Protein AF-A0A355RGS2-F1 (afdb_monomer_lite)

Sequence (185 aa):
MWPRKFNSLRITGIVLILLAATIGAGSVWIWMHSHAAWQSHLQRAFNSGLRLSDILREQASPPSDLGVTQLKPNDILIANKGKFGLLTDQSATPYVTVFSLKVSGPKLRTQETLSLAIVSSDLQYPVREIAKTKDGSAAVALGDVTRLLASYCSDPILFARYQDGYWYKIDGSKVWGCDAAPTDR

Structure (mmCIF, N/CA/C/O backbone):
data_AF-A0A355RGS2-F1
#
_entry.id   AF-A0A355RGS2-F1
#
loop_
_atom_site.group_PDB
_atom_site.id
_atom_site.type_symbol
_atom_site.label_atom_id
_atom_site.label_alt_id
_atom_site.label_comp_id
_atom_site.label_asym_id
_atom_site.label_entity_id
_atom_site.label_seq_id
_atom_site.pdbx_PDB_ins_code
_atom_site.Cartn_x
_atom_site.Cartn_y
_atom_site.Cartn_z
_atom_site.occupancy
_atom_site.B_iso_or_equiv
_atom_site.auth_seq_id
_atom_site.auth_comp_id
_atom_site.auth_asym_id
_atom_site.auth_atom_id
_atom_site.pdbx_PDB_model_num
ATOM 1 N N . MET A 1 1 ? 18.350 -15.993 -59.273 1.00 38.66 1 MET A N 1
ATOM 2 C CA . MET A 1 1 ? 19.619 -15.251 -59.438 1.00 38.66 1 MET A CA 1
ATOM 3 C C . MET A 1 1 ? 19.738 -14.273 -58.269 1.00 38.66 1 MET A C 1
ATOM 5 O O . MET A 1 1 ? 19.116 -13.224 -58.296 1.00 38.66 1 MET A O 1
ATOM 9 N N . TRP A 1 2 ? 20.393 -14.675 -57.174 1.00 41.09 2 TRP A N 1
ATOM 10 C CA . TRP A 1 2 ? 20.566 -13.837 -55.975 1.00 41.09 2 TRP A CA 1
ATOM 11 C C . TRP A 1 2 ? 21.752 -12.875 -56.174 1.00 41.09 2 TRP A C 1
ATOM 13 O O . TRP A 1 2 ? 22.821 -13.339 -56.583 1.00 41.09 2 TRP A O 1
ATOM 23 N N . PRO A 1 3 ? 21.616 -11.564 -55.908 1.00 54.97 3 PRO A N 1
ATOM 24 C CA . PRO A 1 3 ? 22.705 -10.618 -56.121 1.00 54.97 3 PRO A CA 1
ATOM 25 C C . PRO A 1 3 ? 23.807 -10.798 -55.063 1.00 54.97 3 PRO A C 1
ATOM 27 O O . PRO A 1 3 ? 23.682 -10.390 -53.911 1.00 54.97 3 PRO A O 1
ATOM 30 N N . ARG A 1 4 ? 24.930 -11.399 -55.475 1.00 59.25 4 ARG A N 1
ATOM 31 C CA . ARG A 1 4 ? 26.185 -11.475 -54.710 1.00 59.25 4 ARG A CA 1
ATOM 32 C C . ARG A 1 4 ? 26.938 -10.139 -54.786 1.00 59.25 4 ARG A C 1
ATOM 34 O O . ARG A 1 4 ? 27.809 -9.982 -55.635 1.00 59.25 4 ARG A O 1
ATOM 41 N N . LYS A 1 5 ? 26.629 -9.172 -53.914 1.00 56.84 5 LYS A N 1
ATOM 42 C CA . LYS A 1 5 ? 27.470 -7.968 -53.704 1.00 56.84 5 LYS A CA 1
ATOM 43 C C . LYS A 1 5 ? 27.626 -7.561 -52.226 1.00 56.84 5 LYS A C 1
ATOM 45 O O . LYS A 1 5 ? 27.731 -6.383 -51.919 1.00 56.84 5 LYS A O 1
ATOM 50 N N . PHE A 1 6 ? 27.719 -8.533 -51.313 1.00 55.03 6 PHE A N 1
ATOM 51 C CA . PHE A 1 6 ? 28.063 -8.299 -49.896 1.00 55.03 6 PHE A CA 1
ATOM 52 C C . PHE A 1 6 ? 29.343 -9.044 -49.464 1.00 55.03 6 PHE A C 1
ATOM 54 O O . PHE A 1 6 ? 29.414 -9.589 -48.371 1.00 55.03 6 PHE A O 1
ATOM 61 N N . ASN A 1 7 ? 30.373 -9.090 -50.317 1.00 60.59 7 ASN A N 1
ATOM 62 C CA . ASN A 1 7 ? 31.615 -9.838 -50.053 1.00 60.59 7 ASN A CA 1
ATOM 63 C C . ASN A 1 7 ? 32.770 -8.948 -49.548 1.00 60.59 7 ASN A C 1
ATOM 65 O O . ASN A 1 7 ? 33.890 -9.032 -50.044 1.00 60.59 7 ASN A O 1
ATOM 69 N N . SER A 1 8 ? 32.526 -8.086 -48.558 1.00 76.56 8 SER A N 1
ATOM 70 C CA . SER A 1 8 ? 33.613 -7.422 -47.825 1.00 76.56 8 SER A CA 1
ATOM 71 C C . SER A 1 8 ? 33.406 -7.604 -46.331 1.00 76.56 8 SER A C 1
ATOM 73 O O . SER A 1 8 ? 32.460 -7.049 -45.772 1.00 76.56 8 SER A O 1
ATOM 75 N N . LEU A 1 9 ? 34.322 -8.338 -45.683 1.00 78.19 9 LEU A N 1
ATOM 76 C CA . LEU A 1 9 ? 34.334 -8.550 -44.228 1.00 78.19 9 LEU A CA 1
ATOM 77 C C . LEU A 1 9 ? 34.200 -7.229 -43.452 1.00 78.19 9 LEU A C 1
ATOM 79 O O . LEU A 1 9 ? 33.590 -7.193 -42.388 1.00 78.19 9 LEU A O 1
ATOM 83 N N . ARG A 1 10 ? 34.743 -6.135 -44.002 1.00 81.75 10 ARG A N 1
ATOM 84 C CA . ARG A 1 10 ? 34.682 -4.799 -43.397 1.00 81.75 10 ARG A CA 1
ATOM 85 C C . ARG A 1 10 ? 33.260 -4.243 -43.354 1.00 81.75 10 ARG A C 1
ATOM 87 O O . ARG A 1 10 ? 32.861 -3.709 -42.328 1.00 81.75 10 ARG A O 1
ATOM 94 N N . ILE A 1 11 ? 32.494 -4.384 -44.439 1.00 85.00 11 ILE A N 1
ATOM 95 C CA . ILE A 1 11 ? 31.109 -3.886 -44.501 1.00 85.00 11 ILE A CA 1
ATOM 96 C C . ILE A 1 11 ? 30.233 -4.700 -43.549 1.00 85.00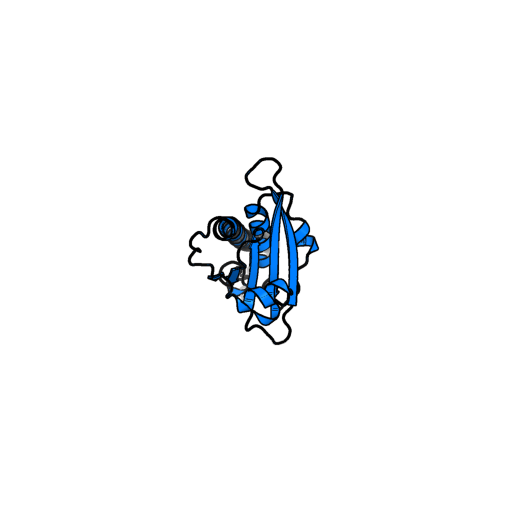 11 ILE A C 1
ATOM 98 O O . ILE A 1 11 ? 29.481 -4.123 -42.770 1.00 85.00 11 ILE A O 1
ATOM 102 N N . THR A 1 12 ? 30.385 -6.027 -43.545 1.00 86.50 12 THR A N 1
ATOM 103 C CA . THR A 1 12 ? 29.667 -6.903 -42.610 1.00 86.50 12 THR A CA 1
ATOM 104 C C . THR A 1 12 ? 30.004 -6.566 -41.157 1.00 86.50 12 THR A C 1
ATOM 106 O O . THR A 1 12 ? 29.097 -6.442 -40.341 1.00 86.50 12 THR A O 1
ATOM 109 N N . GLY A 1 13 ? 31.283 -6.342 -40.835 1.00 90.00 13 GLY A N 1
ATOM 110 C CA . GLY A 1 13 ? 31.713 -5.937 -39.495 1.00 90.00 13 GLY A CA 1
ATOM 111 C C . GLY A 1 13 ? 31.105 -4.606 -39.046 1.00 90.00 13 GLY A C 1
ATOM 112 O O . GLY A 1 13 ? 30.573 -4.524 -37.944 1.00 90.00 13 GLY A O 1
ATOM 113 N N . ILE A 1 14 ? 31.107 -3.583 -39.909 1.00 92.31 14 ILE A N 1
ATOM 114 C CA . ILE A 1 14 ? 30.500 -2.277 -39.600 1.00 92.31 14 ILE A CA 1
ATOM 115 C C . ILE A 1 14 ? 28.992 -2.413 -39.367 1.00 92.31 14 ILE A C 1
ATOM 117 O O . ILE A 1 14 ? 28.475 -1.869 -38.394 1.00 92.31 14 ILE A O 1
ATOM 121 N N . VAL A 1 15 ? 28.287 -3.165 -40.218 1.00 93.88 15 VAL A N 1
ATOM 122 C CA . VAL A 1 15 ? 26.844 -3.404 -40.057 1.00 93.88 15 VAL A CA 1
ATOM 123 C C . VAL A 1 15 ? 26.551 -4.116 -38.738 1.00 93.88 15 VAL A C 1
ATOM 125 O O . VAL A 1 15 ? 25.637 -3.712 -38.025 1.00 93.88 15 VAL A O 1
ATOM 128 N N . LEU A 1 16 ? 27.344 -5.127 -38.374 1.00 94.81 16 LEU A N 1
ATOM 129 C CA . LEU A 1 16 ? 27.189 -5.833 -37.101 1.00 94.81 16 LEU A CA 1
ATOM 130 C C . LEU A 1 16 ? 27.443 -4.920 -35.897 1.00 94.81 16 LEU A C 1
ATOM 132 O O . LEU A 1 16 ? 26.689 -4.985 -34.930 1.00 94.81 16 LEU A O 1
ATOM 136 N N . ILE A 1 17 ? 28.450 -4.044 -35.960 1.00 96.12 17 ILE A N 1
ATOM 137 C CA . ILE A 1 17 ? 28.730 -3.065 -34.898 1.00 96.12 17 ILE A CA 1
ATOM 138 C C . ILE A 1 17 ? 27.560 -2.090 -34.743 1.00 96.12 17 ILE A C 1
ATOM 140 O O . ILE A 1 17 ? 27.117 -1.847 -33.623 1.00 96.12 17 ILE A O 1
ATOM 144 N N . LEU A 1 18 ? 27.029 -1.560 -35.849 1.00 96.38 18 LEU A N 1
ATOM 145 C CA . LEU A 1 18 ? 25.881 -0.651 -35.812 1.00 96.38 18 LEU A CA 1
ATOM 146 C C . LEU A 1 18 ? 24.633 -1.346 -35.263 1.00 96.38 18 LEU A C 1
ATOM 148 O O . LEU A 1 18 ? 23.965 -0.794 -34.393 1.00 96.38 18 LEU A O 1
ATOM 152 N N . LEU A 1 19 ? 24.350 -2.574 -35.703 1.00 96.62 19 LEU A N 1
ATOM 153 C CA . LEU A 1 19 ? 23.236 -3.362 -35.177 1.00 96.62 19 LEU A CA 1
ATOM 154 C C . LEU A 1 19 ? 23.389 -3.605 -33.674 1.00 96.62 19 LEU A C 1
ATOM 156 O O . LEU A 1 19 ? 22.472 -3.295 -32.917 1.00 96.62 19 LEU A O 1
ATOM 160 N N . ALA A 1 20 ? 24.556 -4.067 -33.222 1.00 96.38 20 ALA A N 1
ATOM 161 C CA . ALA A 1 20 ? 24.825 -4.278 -31.803 1.00 96.38 20 ALA A CA 1
ATOM 162 C C . ALA A 1 20 ? 24.670 -2.982 -30.988 1.00 96.38 20 ALA A C 1
ATOM 164 O O . ALA A 1 20 ? 24.054 -3.000 -29.923 1.00 96.38 20 ALA A O 1
ATOM 165 N N . ALA A 1 21 ? 25.154 -1.850 -31.509 1.00 96.81 21 ALA A N 1
ATOM 166 C CA . ALA A 1 21 ? 25.005 -0.548 -30.867 1.00 96.81 21 ALA A CA 1
ATOM 167 C C . ALA A 1 21 ? 23.531 -0.122 -30.759 1.00 96.81 21 ALA A C 1
ATOM 169 O O . ALA A 1 21 ? 23.099 0.321 -29.696 1.00 96.81 21 ALA A O 1
ATOM 170 N N . THR A 1 22 ? 22.741 -0.295 -31.824 1.00 97.00 22 THR A N 1
ATOM 171 C CA . THR A 1 22 ? 21.309 0.053 -31.812 1.00 97.00 22 THR A CA 1
ATOM 172 C C . THR A 1 22 ? 20.500 -0.829 -30.867 1.00 97.00 22 THR A C 1
ATOM 174 O O . THR A 1 22 ? 19.668 -0.313 -30.126 1.00 97.00 22 THR A O 1
ATOM 177 N N . ILE A 1 23 ? 20.783 -2.133 -30.829 1.00 97.12 23 ILE A N 1
ATOM 178 C CA . ILE A 1 23 ? 20.142 -3.064 -29.895 1.00 97.12 23 ILE A CA 1
ATOM 179 C C . ILE A 1 23 ? 20.512 -2.691 -28.456 1.00 97.12 23 ILE A C 1
ATOM 181 O O . ILE A 1 23 ? 19.631 -2.595 -27.608 1.00 97.12 23 ILE A O 1
ATOM 185 N N . GLY A 1 24 ? 21.792 -2.409 -28.185 1.00 96.81 24 GLY A N 1
ATOM 186 C CA . GLY A 1 24 ? 22.247 -1.979 -26.862 1.00 96.81 24 GLY A CA 1
ATOM 187 C C . GLY A 1 24 ? 21.561 -0.693 -26.391 1.00 96.81 24 GLY A C 1
ATOM 188 O O . GLY A 1 24 ? 21.041 -0.645 -25.278 1.00 96.81 24 GLY A O 1
ATOM 189 N N . ALA A 1 25 ? 21.498 0.327 -27.252 1.00 97.12 25 ALA A N 1
ATOM 190 C CA . ALA A 1 25 ? 20.806 1.579 -26.950 1.00 97.12 25 ALA A CA 1
ATOM 191 C C . ALA A 1 25 ? 19.299 1.370 -26.722 1.00 97.12 25 ALA A C 1
ATOM 193 O O . ALA A 1 25 ? 18.741 1.926 -25.776 1.00 97.12 25 ALA A O 1
ATOM 194 N N . GLY A 1 26 ? 18.658 0.533 -27.544 1.00 96.69 26 GLY A N 1
ATOM 195 C CA . GLY A 1 26 ? 17.249 0.173 -27.398 1.00 96.69 26 GLY A CA 1
ATOM 196 C C . GLY A 1 26 ? 16.954 -0.498 -26.057 1.00 96.69 26 GLY A C 1
ATOM 197 O O . GLY A 1 26 ? 16.042 -0.075 -25.351 1.00 96.69 26 GLY A O 1
ATOM 198 N N . SER A 1 27 ? 17.770 -1.473 -25.653 1.00 95.56 27 SER A N 1
ATOM 199 C CA . SER A 1 27 ? 17.619 -2.162 -24.366 1.00 95.56 27 SER A CA 1
ATOM 200 C C . SER A 1 27 ? 17.757 -1.216 -23.172 1.00 95.56 27 SER A C 1
ATOM 202 O O . SER A 1 27 ? 16.947 -1.273 -22.248 1.00 95.56 27 SER A O 1
ATOM 204 N N . VAL A 1 28 ? 18.749 -0.315 -23.190 1.00 96.31 28 VAL A N 1
ATOM 205 C CA . VAL A 1 28 ? 18.927 0.687 -22.122 1.00 96.31 28 VAL A CA 1
ATOM 206 C C . VAL A 1 28 ? 17.729 1.632 -22.057 1.00 96.31 28 VAL A C 1
ATOM 208 O O . VAL A 1 28 ? 17.263 1.956 -20.967 1.00 96.31 28 VAL A O 1
ATOM 211 N N . TRP A 1 29 ? 17.214 2.060 -23.210 1.00 95.19 29 TRP A N 1
ATOM 212 C CA . TRP A 1 29 ? 16.065 2.958 -23.272 1.00 95.19 29 TRP A CA 1
ATOM 213 C C . TRP A 1 29 ? 14.787 2.312 -22.718 1.00 95.19 29 TRP A C 1
ATOM 215 O O . TRP A 1 29 ? 14.123 2.922 -21.880 1.00 95.19 29 TRP A O 1
ATOM 225 N N . ILE A 1 30 ? 14.487 1.067 -23.109 1.00 94.44 30 ILE A N 1
ATOM 226 C CA . ILE A 1 30 ? 13.340 0.303 -22.585 1.00 94.44 30 ILE A CA 1
ATOM 227 C C . ILE A 1 30 ? 13.464 0.133 -21.068 1.00 94.44 30 ILE A C 1
ATOM 229 O O . ILE A 1 30 ? 12.524 0.426 -20.329 1.00 94.44 30 ILE A O 1
ATOM 233 N N . TRP A 1 31 ? 14.646 -0.264 -20.587 1.00 94.44 31 TRP A N 1
ATOM 234 C CA . TRP A 1 31 ? 14.894 -0.436 -19.158 1.00 94.44 31 TRP A CA 1
ATOM 235 C C . TRP A 1 31 ? 14.699 0.867 -18.371 1.00 94.44 31 TRP A C 1
ATOM 237 O O . TRP A 1 31 ? 14.001 0.873 -17.358 1.00 94.44 31 TRP A O 1
ATOM 247 N N . MET A 1 32 ? 15.251 1.987 -18.854 1.00 95.12 32 MET A N 1
ATOM 248 C CA . MET A 1 32 ? 15.079 3.301 -18.222 1.00 95.12 32 MET A CA 1
ATOM 249 C C . MET A 1 32 ? 13.609 3.731 -18.186 1.00 95.12 32 MET A C 1
ATOM 251 O O . MET A 1 32 ? 13.153 4.274 -17.179 1.00 95.12 32 MET A O 1
ATOM 255 N N . HIS A 1 33 ? 12.858 3.486 -19.265 1.00 94.50 33 HIS A N 1
ATOM 256 C CA . HIS A 1 33 ? 11.442 3.836 -19.338 1.00 94.50 33 HIS A CA 1
ATOM 257 C C . HIS A 1 33 ? 10.597 3.015 -18.356 1.00 94.50 33 HIS A C 1
ATOM 259 O O . HIS A 1 33 ? 9.828 3.590 -17.584 1.00 94.50 33 HIS A O 1
ATOM 265 N N . SER A 1 34 ? 10.793 1.692 -18.329 1.00 93.88 34 SER A N 1
ATOM 266 C CA . SER A 1 34 ? 10.139 0.797 -17.367 1.00 93.88 34 SER A CA 1
ATOM 267 C C . SER A 1 34 ? 10.479 1.195 -15.927 1.00 93.88 34 SER A C 1
ATOM 269 O O . SER A 1 34 ? 9.586 1.381 -15.098 1.00 93.88 34 SER A O 1
ATOM 271 N N . HIS A 1 35 ? 11.759 1.452 -15.643 1.00 94.69 35 HIS A N 1
ATOM 272 C CA . HIS A 1 35 ? 12.199 1.877 -14.319 1.00 94.69 35 HIS A CA 1
ATOM 273 C C . HIS A 1 35 ? 11.529 3.188 -13.878 1.00 94.69 35 HIS A C 1
ATOM 275 O O . HIS A 1 35 ? 11.028 3.281 -12.757 1.00 94.69 35 HIS A O 1
ATOM 281 N N . ALA A 1 36 ? 11.460 4.191 -14.757 1.00 95.25 36 ALA A N 1
ATOM 282 C CA . ALA A 1 36 ? 10.810 5.464 -14.456 1.00 95.25 36 ALA A CA 1
ATOM 283 C C . ALA A 1 36 ? 9.300 5.309 -14.193 1.00 95.25 36 ALA A C 1
ATOM 285 O O . ALA A 1 36 ? 8.765 5.941 -13.277 1.00 95.25 36 ALA A O 1
ATOM 286 N N . ALA A 1 37 ? 8.615 4.451 -14.956 1.00 95.31 37 ALA A N 1
ATOM 287 C CA . ALA A 1 37 ? 7.196 4.163 -14.758 1.00 95.31 37 ALA A CA 1
ATOM 288 C C . ALA A 1 37 ? 6.934 3.512 -13.389 1.00 95.31 37 ALA A C 1
ATOM 290 O O . ALA A 1 37 ? 6.041 3.950 -12.657 1.00 95.31 37 ALA A O 1
ATOM 291 N N . TRP A 1 38 ? 7.767 2.541 -13.004 1.00 95.25 38 TRP A N 1
ATOM 292 C CA . TRP A 1 38 ? 7.716 1.893 -11.693 1.00 95.25 38 TRP A CA 1
ATOM 293 C C . TRP A 1 38 ? 7.984 2.867 -10.544 1.00 95.25 38 TRP A C 1
ATOM 295 O O . TRP A 1 38 ? 7.209 2.918 -9.590 1.00 95.25 38 TRP A O 1
ATOM 305 N N . GLN A 1 39 ? 9.016 3.709 -10.648 1.00 95.94 39 GLN A N 1
ATOM 306 C CA . GLN A 1 39 ? 9.287 4.735 -9.634 1.00 95.94 39 GLN A CA 1
ATOM 307 C C . GLN A 1 39 ? 8.120 5.724 -9.494 1.00 95.94 39 GLN A C 1
ATOM 309 O O . GLN A 1 39 ? 7.751 6.093 -8.379 1.00 95.94 39 GLN A O 1
ATOM 314 N N . SER A 1 40 ? 7.490 6.120 -10.606 1.00 96.06 40 SER A N 1
ATOM 315 C CA . SER A 1 40 ? 6.304 6.982 -10.576 1.00 96.06 40 SER A CA 1
ATOM 316 C C . SER A 1 40 ? 5.128 6.314 -9.859 1.00 96.06 40 SER A C 1
ATOM 318 O O . SER A 1 40 ? 4.494 6.951 -9.020 1.00 96.06 40 SER A O 1
ATOM 320 N N . HIS A 1 41 ? 4.856 5.038 -10.142 1.00 96.00 41 HIS A N 1
ATOM 321 C CA . HIS A 1 41 ? 3.802 4.270 -9.475 1.00 96.00 41 HIS A CA 1
ATOM 322 C C . HIS A 1 41 ? 4.035 4.185 -7.955 1.00 96.00 41 HIS A C 1
ATOM 324 O O . HIS A 1 41 ? 3.173 4.591 -7.174 1.00 96.00 41 HIS A O 1
ATOM 330 N N . LEU A 1 42 ? 5.242 3.795 -7.533 1.00 96.44 42 LEU A N 1
ATOM 331 C CA . LEU A 1 42 ? 5.628 3.724 -6.119 1.00 96.44 42 LEU A CA 1
ATOM 332 C C . LEU A 1 42 ? 5.548 5.086 -5.412 1.00 96.44 42 LEU A C 1
ATOM 334 O O . LEU A 1 42 ? 5.159 5.168 -4.245 1.00 96.44 42 LEU A O 1
ATOM 338 N N . GLN A 1 43 ? 5.906 6.171 -6.105 1.00 96.62 43 GLN A N 1
ATOM 339 C CA . GLN A 1 43 ? 5.819 7.518 -5.548 1.00 96.62 43 GLN A CA 1
ATOM 340 C C . GLN A 1 43 ? 4.372 8.010 -5.434 1.00 96.62 43 GLN A C 1
ATOM 342 O O . GLN A 1 43 ? 4.042 8.692 -4.462 1.00 96.62 43 GLN A O 1
ATOM 347 N N . ARG A 1 44 ? 3.497 7.666 -6.391 1.00 95.88 44 ARG A N 1
ATOM 348 C CA . ARG A 1 44 ? 2.059 7.962 -6.294 1.00 95.88 44 ARG A CA 1
ATOM 349 C C . ARG A 1 44 ? 1.453 7.279 -5.073 1.00 95.88 44 ARG A C 1
ATOM 351 O O . ARG A 1 44 ? 0.824 7.965 -4.274 1.00 95.88 44 ARG A O 1
ATOM 358 N N . ALA A 1 45 ? 1.725 5.988 -4.885 1.00 95.75 45 ALA A N 1
ATOM 359 C CA . ALA A 1 45 ? 1.263 5.250 -3.715 1.00 95.75 45 ALA A CA 1
ATOM 360 C C . ALA A 1 45 ? 1.748 5.890 -2.407 1.00 95.75 45 ALA A C 1
ATOM 362 O O . ALA A 1 45 ? 0.928 6.207 -1.547 1.00 95.75 45 ALA A O 1
ATOM 363 N N . PHE A 1 46 ? 3.047 6.203 -2.315 1.00 95.19 46 PHE A N 1
ATOM 364 C CA . PHE A 1 46 ? 3.623 6.896 -1.161 1.00 95.19 46 PHE A CA 1
ATOM 365 C C . PHE A 1 46 ? 2.908 8.218 -0.843 1.00 95.19 46 PHE A C 1
ATOM 367 O O . PHE A 1 46 ? 2.525 8.468 0.298 1.00 95.19 46 PHE A O 1
ATOM 374 N N . ASN A 1 47 ? 2.692 9.065 -1.852 1.00 94.94 47 ASN A N 1
ATOM 375 C CA . ASN A 1 47 ? 2.022 10.353 -1.674 1.00 94.94 47 ASN A CA 1
ATOM 376 C C . ASN A 1 47 ? 0.560 10.190 -1.222 1.00 94.94 47 ASN A C 1
ATOM 378 O O . ASN A 1 47 ? 0.083 10.979 -0.404 1.00 94.94 47 ASN A O 1
ATOM 382 N N . SER A 1 48 ? -0.145 9.174 -1.722 1.00 94.81 48 SER A N 1
ATOM 383 C CA . SER A 1 48 ? -1.502 8.843 -1.274 1.00 94.81 48 SER A CA 1
ATOM 384 C C . SER A 1 48 ? -1.520 8.379 0.186 1.00 94.81 48 SER A C 1
ATOM 386 O O . SER A 1 48 ? -2.396 8.796 0.943 1.00 94.81 48 SER A O 1
ATOM 388 N N . GLY A 1 49 ? -0.513 7.617 0.627 1.00 93.44 49 GLY A N 1
ATOM 389 C CA . GLY A 1 49 ? -0.322 7.275 2.038 1.00 93.44 49 GLY A CA 1
ATOM 390 C C . GLY A 1 49 ? -0.068 8.488 2.938 1.00 93.44 49 GLY A C 1
ATOM 391 O O . GLY A 1 49 ? -0.666 8.579 4.009 1.00 93.44 49 GLY A O 1
ATOM 392 N N . LEU A 1 50 ? 0.736 9.465 2.494 1.00 92.44 50 LEU A N 1
ATOM 393 C CA . LEU A 1 50 ? 0.933 10.714 3.246 1.00 92.44 50 LEU A CA 1
ATOM 394 C C . LEU A 1 50 ? -0.411 11.412 3.518 1.00 92.44 50 LEU A C 1
ATOM 396 O O . LEU A 1 50 ? -0.712 11.750 4.662 1.00 92.44 50 LEU A O 1
ATOM 400 N N . ARG A 1 51 ? -1.237 11.568 2.474 1.00 92.25 51 ARG A N 1
ATOM 401 C CA . ARG A 1 51 ? -2.566 12.206 2.543 1.00 92.25 51 ARG A CA 1
ATOM 402 C C . ARG A 1 51 ? -3.555 11.419 3.396 1.00 92.25 51 ARG A C 1
ATOM 404 O O . ARG A 1 51 ? -4.411 12.010 4.047 1.00 92.25 51 ARG A O 1
ATOM 411 N N . LEU A 1 52 ? -3.431 10.091 3.427 1.00 92.38 52 LEU A N 1
ATOM 412 C CA . LEU A 1 52 ? -4.275 9.255 4.273 1.00 92.38 52 LEU A CA 1
ATOM 413 C C . LEU A 1 52 ? -4.111 9.610 5.756 1.00 92.38 52 LEU A C 1
ATOM 415 O O . LEU A 1 52 ? -5.072 9.517 6.514 1.00 92.38 52 LEU A O 1
ATOM 419 N N . SER A 1 53 ? -2.932 10.080 6.172 1.00 89.44 53 SER A N 1
ATOM 420 C CA . SER A 1 53 ? -2.723 10.506 7.557 1.00 89.44 53 SER A CA 1
ATOM 421 C C . SER A 1 53 ? -3.592 11.697 7.956 1.00 89.44 53 SER A C 1
ATOM 423 O O . SER A 1 53 ? -4.096 11.713 9.077 1.00 89.44 53 SER A O 1
ATOM 425 N N . ASP A 1 54 ? -3.841 12.632 7.040 1.00 88.44 54 ASP A N 1
ATOM 426 C CA . ASP A 1 54 ? -4.702 13.789 7.289 1.00 88.44 54 ASP A CA 1
ATOM 427 C C . ASP A 1 54 ? -6.166 13.347 7.409 1.00 88.44 54 ASP A C 1
ATOM 429 O O . ASP A 1 54 ? -6.893 13.816 8.279 1.00 88.44 54 ASP A O 1
ATOM 433 N N . ILE A 1 55 ? -6.589 12.348 6.628 1.00 88.69 55 ILE A N 1
ATOM 434 C CA . ILE A 1 55 ? -7.927 11.744 6.749 1.00 88.69 55 ILE A CA 1
ATOM 435 C C . ILE A 1 55 ? -8.091 11.062 8.112 1.00 88.69 55 ILE A C 1
ATOM 437 O O . ILE A 1 55 ? -9.096 11.257 8.792 1.00 88.69 55 ILE A O 1
ATOM 441 N N . LEU A 1 56 ? -7.094 10.289 8.551 1.00 90.38 56 LEU A N 1
ATOM 442 C CA . LEU A 1 56 ? -7.161 9.589 9.837 1.00 90.38 56 LEU A CA 1
ATOM 443 C C . LEU A 1 56 ? -7.114 10.543 11.039 1.00 90.38 56 LEU A C 1
ATOM 445 O O . LEU A 1 56 ? -7.708 10.238 12.074 1.00 90.38 56 LEU A O 1
ATOM 449 N N . ARG A 1 57 ? -6.399 11.669 10.923 1.00 87.19 57 ARG A N 1
ATOM 450 C CA . 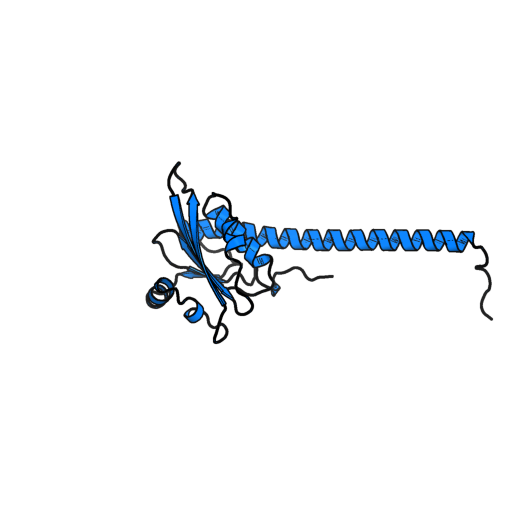ARG A 1 57 ? -6.194 12.637 12.015 1.00 87.19 57 ARG A CA 1
ATOM 451 C C . ARG A 1 57 ? -7.281 13.703 12.074 1.00 87.19 57 ARG A C 1
ATOM 453 O O . ARG A 1 57 ? -7.765 14.017 13.157 1.00 87.19 57 ARG A O 1
ATOM 460 N N . GLU A 1 58 ? -7.649 14.249 10.924 1.00 83.94 58 GLU A N 1
ATOM 461 C CA . GLU A 1 58 ? -8.488 15.445 10.794 1.00 83.94 58 GLU A CA 1
ATOM 462 C C . GLU A 1 58 ? -9.853 15.145 10.161 1.00 83.94 58 GLU A C 1
ATOM 464 O O . GLU A 1 58 ? -10.668 16.051 10.023 1.00 83.94 58 GLU A O 1
ATOM 469 N N . GLN A 1 59 ? -10.130 13.884 9.798 1.00 80.19 59 GLN A N 1
ATOM 470 C CA . GLN A 1 59 ? -11.370 13.474 9.117 1.00 80.19 59 GLN A CA 1
ATOM 471 C C . GLN A 1 59 ? -11.587 14.241 7.804 1.00 80.19 59 GLN A C 1
ATOM 473 O O . GLN A 1 59 ? -12.714 14.538 7.405 1.00 80.19 59 GLN A O 1
ATOM 478 N N . ALA A 1 60 ? -10.480 14.564 7.129 1.00 78.38 60 ALA A N 1
ATOM 479 C CA . ALA A 1 60 ? -10.487 15.227 5.838 1.00 78.38 60 ALA A CA 1
ATOM 480 C C . ALA A 1 60 ? -11.238 14.399 4.781 1.00 78.38 60 ALA A C 1
ATOM 482 O O . ALA A 1 60 ? -11.321 13.171 4.856 1.00 78.38 60 ALA A O 1
ATOM 483 N N . SER A 1 61 ? -11.775 15.077 3.763 1.00 78.44 61 SER A N 1
ATOM 484 C CA . SER A 1 61 ? -12.448 14.393 2.656 1.00 78.44 61 SER A CA 1
ATOM 485 C C . SER A 1 61 ? -11.454 13.530 1.866 1.00 78.44 61 SER A C 1
ATOM 487 O O . SER A 1 61 ? -10.381 14.025 1.509 1.00 78.44 61 SER A O 1
ATOM 489 N N . PRO A 1 62 ? -11.785 12.259 1.575 1.00 77.75 62 PRO A N 1
ATOM 490 C CA . PRO A 1 62 ? -10.893 11.386 0.831 1.00 77.75 62 PRO A CA 1
ATOM 491 C C . PRO A 1 62 ? -10.737 11.842 -0.624 1.00 77.75 62 PRO A C 1
ATOM 493 O O . PRO A 1 62 ? -11.687 12.365 -1.215 1.00 77.75 62 PRO A O 1
ATOM 496 N N . PRO A 1 63 ? -9.550 11.653 -1.224 1.00 77.12 63 PRO A N 1
ATOM 497 C CA . PRO A 1 63 ? -9.349 11.939 -2.635 1.00 77.12 63 PRO A CA 1
ATOM 498 C C . PRO A 1 63 ? -10.125 10.929 -3.498 1.00 77.12 63 PRO A C 1
ATOM 500 O O . PRO A 1 63 ? -10.397 9.806 -3.079 1.00 77.12 63 PRO A O 1
ATOM 503 N N . SER A 1 64 ? -10.503 11.328 -4.715 1.00 80.94 64 SER A N 1
ATOM 504 C CA . SER A 1 64 ? -11.400 10.553 -5.594 1.00 80.94 64 SER A CA 1
ATOM 505 C C . SER A 1 64 ? -10.849 9.193 -6.044 1.00 80.94 64 SER A C 1
ATOM 507 O O . SER A 1 64 ? -11.590 8.367 -6.575 1.00 80.94 64 SER A O 1
ATOM 509 N N . ASP A 1 65 ? -9.545 8.981 -5.894 1.00 87.38 65 ASP A N 1
ATOM 510 C CA . ASP A 1 65 ? -8.824 7.754 -6.225 1.00 87.38 65 ASP A CA 1
ATOM 511 C C . ASP A 1 65 ? -8.777 6.740 -5.068 1.00 87.38 65 ASP A C 1
ATOM 513 O O . ASP A 1 65 ? -8.402 5.593 -5.305 1.00 87.38 65 ASP A O 1
ATOM 517 N N . LEU A 1 66 ? -9.204 7.118 -3.854 1.00 91.44 66 LEU A N 1
ATOM 518 C CA . LEU A 1 66 ? -9.247 6.243 -2.680 1.00 91.44 66 LEU A CA 1
ATOM 519 C C . LEU A 1 66 ? -10.672 6.072 -2.143 1.00 91.44 66 LEU A C 1
ATOM 521 O O . LEU A 1 66 ? -11.355 7.033 -1.787 1.00 91.44 66 LEU A O 1
ATOM 525 N N . GLY A 1 67 ? -11.095 4.821 -1.986 1.00 93.06 67 GLY A N 1
ATOM 526 C CA . GLY A 1 67 ? -12.319 4.481 -1.272 1.00 93.06 67 GLY A CA 1
ATOM 527 C C . GLY A 1 67 ? -12.068 4.432 0.231 1.00 93.06 67 GLY A C 1
ATOM 528 O O . GLY A 1 67 ? -11.715 3.379 0.753 1.00 93.06 67 GLY A O 1
ATOM 529 N N . VAL A 1 68 ? -12.255 5.545 0.943 1.00 94.25 68 VAL A N 1
ATOM 530 C CA . VAL A 1 68 ? -12.130 5.577 2.411 1.00 94.25 68 VAL A CA 1
ATOM 531 C C . VAL A 1 68 ? -13.509 5.582 3.054 1.00 94.25 68 VAL A C 1
ATOM 533 O O . VAL A 1 68 ? -14.314 6.482 2.827 1.00 94.25 68 VAL A O 1
ATOM 536 N N . THR A 1 69 ? -13.778 4.580 3.885 1.00 93.31 69 THR A N 1
ATOM 537 C CA . THR A 1 69 ? -15.045 4.447 4.610 1.00 93.31 69 THR A CA 1
ATOM 538 C C . THR A 1 69 ? -14.784 4.163 6.079 1.00 93.31 69 THR A C 1
ATOM 540 O O . THR A 1 69 ? -13.968 3.313 6.430 1.00 93.31 69 THR A O 1
ATOM 543 N N . GLN A 1 70 ? -15.464 4.886 6.962 1.00 93.75 70 GLN A N 1
ATOM 544 C CA . GLN A 1 70 ? -15.421 4.597 8.391 1.00 93.75 70 GLN A CA 1
ATOM 545 C C . GLN A 1 70 ? -16.170 3.288 8.675 1.00 93.75 70 GLN A C 1
ATOM 547 O O . GLN A 1 70 ? -17.255 3.059 8.135 1.00 93.75 70 GLN A O 1
ATOM 552 N N . LEU A 1 71 ? -15.610 2.431 9.532 1.00 94.38 71 LEU A N 1
ATOM 553 C CA . LEU A 1 71 ? -16.267 1.186 9.921 1.00 94.38 71 LEU A CA 1
ATOM 554 C C . LEU A 1 71 ? -17.536 1.441 10.733 1.00 94.38 71 LEU A C 1
ATOM 556 O O . LEU A 1 71 ? -17.583 2.311 11.606 1.00 94.38 71 LEU A O 1
ATOM 560 N N . LYS A 1 72 ? -18.557 0.617 10.481 1.00 93.56 72 LYS A N 1
ATOM 561 C CA . LYS A 1 72 ? -19.795 0.620 11.263 1.00 93.56 72 LYS A CA 1
ATOM 562 C C . LYS A 1 72 ? -19.528 0.088 12.679 1.00 93.56 72 LYS A C 1
ATOM 564 O O . LYS A 1 72 ? -18.605 -0.707 12.868 1.00 93.56 72 LYS A O 1
ATOM 569 N N . PRO A 1 73 ? -20.367 0.426 13.675 1.00 90.19 73 PRO A N 1
ATOM 570 C CA . PRO A 1 73 ? -20.185 -0.030 15.057 1.00 90.19 73 PRO A CA 1
ATOM 571 C C . PRO A 1 73 ? -20.004 -1.550 15.220 1.00 90.19 73 PRO A C 1
ATOM 573 O O . PRO A 1 73 ? -19.150 -1.989 15.989 1.00 90.19 73 PRO A O 1
ATOM 576 N N . ASN A 1 74 ? -20.748 -2.359 14.459 1.00 90.50 74 ASN A N 1
ATOM 577 C CA . ASN A 1 74 ? -20.627 -3.821 14.502 1.00 90.50 74 ASN A CA 1
ATOM 578 C C . ASN A 1 74 ? -19.268 -4.311 13.975 1.00 90.50 74 ASN A C 1
ATOM 580 O O . ASN A 1 74 ? -18.668 -5.218 14.551 1.00 90.50 74 ASN A O 1
ATOM 584 N N . ASP A 1 75 ? -18.750 -3.669 12.930 1.00 93.75 75 ASP A N 1
ATOM 585 C CA . ASP A 1 75 ? -17.482 -4.029 12.292 1.00 93.75 75 ASP A CA 1
ATOM 586 C C . ASP A 1 75 ? -16.287 -3.624 13.161 1.00 93.75 75 ASP A C 1
ATOM 588 O O . ASP A 1 75 ? -15.273 -4.319 13.194 1.00 93.75 75 ASP A O 1
ATOM 592 N N . ILE A 1 76 ? -16.423 -2.549 13.947 1.00 92.19 76 ILE A N 1
ATOM 593 C CA . ILE A 1 76 ? -15.409 -2.125 14.923 1.00 92.19 76 ILE A CA 1
ATOM 594 C C . ILE A 1 76 ? -15.151 -3.227 15.960 1.00 92.19 76 ILE A C 1
ATOM 596 O O . ILE A 1 76 ? -14.001 -3.469 16.326 1.00 92.19 76 ILE A O 1
ATOM 600 N N . LEU A 1 77 ? -16.18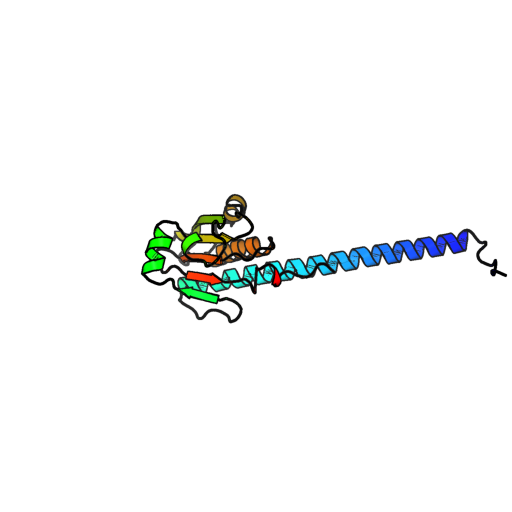9 -3.938 16.415 1.00 91.50 77 LEU A N 1
ATOM 601 C CA . LEU A 1 77 ? -16.032 -5.054 17.357 1.00 91.50 77 LEU A CA 1
ATOM 602 C C . LEU A 1 77 ? -15.248 -6.221 16.742 1.00 91.50 77 LEU A C 1
ATOM 604 O O . LEU A 1 77 ? -14.487 -6.892 17.440 1.00 91.50 77 LEU A O 1
ATOM 608 N N . ILE A 1 78 ? -15.427 -6.464 15.444 1.00 92.69 78 ILE A N 1
ATOM 609 C CA . ILE A 1 78 ? -14.703 -7.492 14.689 1.00 92.69 78 ILE A CA 1
ATOM 610 C C . ILE A 1 78 ? -13.241 -7.059 14.485 1.00 92.69 78 ILE A C 1
ATOM 612 O O . ILE A 1 78 ? -12.327 -7.840 14.766 1.00 92.69 78 ILE A O 1
ATOM 616 N N . ALA A 1 79 ? -13.015 -5.803 14.088 1.00 93.25 79 ALA A N 1
ATOM 617 C CA . ALA A 1 79 ? -11.692 -5.201 13.907 1.00 93.25 79 ALA A CA 1
ATOM 618 C C . ALA A 1 79 ? -10.876 -5.196 15.209 1.00 93.25 79 ALA A C 1
ATOM 620 O O . ALA A 1 79 ? -9.721 -5.614 15.225 1.00 93.25 79 ALA A O 1
ATOM 621 N N . ASN A 1 80 ? -11.490 -4.820 16.335 1.00 91.25 80 ASN A N 1
ATOM 622 C CA . ASN A 1 80 ? -10.837 -4.823 17.648 1.00 91.25 80 ASN A CA 1
ATOM 623 C C . ASN A 1 80 ? -10.468 -6.236 18.134 1.00 91.25 80 ASN A C 1
ATOM 625 O O . ASN A 1 80 ? -9.576 -6.382 18.964 1.00 91.25 80 ASN A O 1
ATOM 629 N N . LYS A 1 81 ? -11.115 -7.283 17.603 1.00 91.62 81 LYS A N 1
ATOM 630 C CA . LYS A 1 81 ? -10.734 -8.690 17.819 1.00 91.62 81 LYS A CA 1
ATOM 631 C C . LYS A 1 81 ? -9.675 -9.185 16.822 1.00 91.62 81 LYS A C 1
ATOM 633 O O . LYS A 1 81 ? -9.366 -10.373 16.821 1.00 91.62 81 LYS A O 1
ATOM 638 N N . GLY A 1 82 ? -9.162 -8.317 15.947 1.00 90.31 82 GLY A N 1
ATOM 639 C CA . GLY A 1 82 ? -8.183 -8.655 14.912 1.00 90.31 82 GLY A CA 1
ATOM 640 C C . GLY A 1 82 ? -8.749 -9.457 13.735 1.00 90.31 82 GLY A C 1
ATOM 641 O O . GLY A 1 82 ? -7.984 -9.962 12.918 1.00 90.31 82 GLY A O 1
ATOM 642 N N . LYS A 1 83 ? -10.077 -9.598 13.623 1.00 91.94 83 LYS A N 1
ATOM 643 C CA . LYS A 1 83 ? -10.732 -10.469 12.631 1.00 91.94 83 LYS A CA 1
ATOM 644 C C . LYS A 1 83 ? -11.033 -9.746 11.312 1.00 91.94 83 LYS A C 1
ATOM 646 O O . LYS A 1 83 ? -12.144 -9.823 10.797 1.00 91.94 83 LYS A O 1
ATOM 651 N N . PHE A 1 84 ? -10.043 -9.050 10.757 1.00 94.06 84 PHE A N 1
ATOM 652 C CA . PHE A 1 84 ? -10.218 -8.199 9.570 1.00 94.06 84 PHE A CA 1
ATOM 653 C C . PHE A 1 84 ? -10.638 -8.955 8.305 1.00 94.06 84 PHE A C 1
ATOM 655 O O . PHE A 1 84 ? -11.345 -8.389 7.480 1.00 94.06 84 PHE A O 1
ATOM 662 N N . GLY A 1 85 ? -10.292 -10.239 8.177 1.00 91.38 85 GLY A N 1
ATOM 663 C CA . GLY A 1 85 ? -10.731 -11.062 7.043 1.00 91.38 85 GLY A CA 1
ATOM 664 C C . GLY A 1 85 ? -12.255 -11.201 6.920 1.00 91.38 85 GLY A C 1
ATOM 665 O O . GLY A 1 85 ? -12.754 -11.415 5.826 1.00 91.38 85 GLY A O 1
ATOM 666 N N . LEU A 1 86 ? -13.007 -11.014 8.015 1.00 90.88 86 LEU A N 1
ATOM 667 C CA . LEU A 1 86 ? -14.478 -11.037 8.006 1.00 90.88 86 LEU A CA 1
ATOM 668 C C . LEU A 1 86 ? -15.105 -9.706 7.553 1.00 90.88 86 LEU A C 1
ATOM 670 O O . LEU A 1 86 ? -16.322 -9.618 7.432 1.00 90.88 86 LEU A O 1
ATOM 674 N N . LEU A 1 87 ? -14.295 -8.659 7.367 1.00 91.56 87 LEU A N 1
ATOM 675 C CA . LEU A 1 87 ? -14.731 -7.301 7.006 1.00 91.56 87 LEU A CA 1
ATOM 676 C C . LEU A 1 87 ? -14.576 -7.006 5.507 1.00 91.56 87 LEU A C 1
ATOM 678 O O . LEU A 1 87 ? -14.739 -5.867 5.048 1.00 91.56 87 LEU A O 1
ATOM 682 N N . THR A 1 88 ? -14.210 -8.028 4.741 1.00 85.81 88 THR A N 1
ATOM 683 C CA . THR A 1 88 ? -13.998 -7.950 3.301 1.00 85.81 88 THR A CA 1
ATOM 684 C C . THR A 1 88 ? -14.784 -9.053 2.623 1.00 85.81 88 THR A C 1
ATOM 686 O O . THR A 1 88 ? -14.831 -10.164 3.141 1.00 85.81 88 THR A O 1
ATOM 689 N N . ASP A 1 89 ? -15.298 -8.775 1.432 1.00 79.75 89 ASP A N 1
ATOM 690 C CA . ASP A 1 89 ? -15.937 -9.779 0.577 1.00 79.75 89 ASP A CA 1
ATOM 691 C C . ASP A 1 89 ? -14.902 -10.623 -0.205 1.00 79.75 89 ASP A C 1
ATOM 693 O O . ASP A 1 89 ? -15.237 -11.264 -1.198 1.00 79.75 89 ASP A O 1
ATOM 697 N N . GLN A 1 90 ? -13.624 -10.593 0.205 1.00 68.69 90 GLN A N 1
ATOM 698 C CA . GLN A 1 90 ? -12.552 -11.387 -0.402 1.00 68.69 90 GLN A CA 1
ATOM 699 C C . GLN A 1 90 ? -12.692 -12.878 -0.035 1.00 68.69 90 GLN A C 1
ATOM 701 O O . GLN A 1 90 ? -13.456 -13.235 0.859 1.00 68.69 90 GLN A O 1
ATOM 706 N N . SER A 1 91 ? -11.961 -13.740 -0.758 1.00 65.06 91 SER A N 1
ATOM 707 C CA . SER A 1 91 ? -11.940 -15.212 -0.638 1.00 65.06 91 SER A CA 1
ATOM 708 C C . SER A 1 91 ? -12.096 -15.744 0.795 1.00 65.06 91 SER A C 1
ATOM 710 O O . SER A 1 91 ? -11.641 -15.124 1.749 1.00 65.06 91 SER A O 1
ATOM 712 N N . ALA A 1 92 ? -12.659 -16.950 0.941 1.00 66.50 92 ALA A N 1
ATOM 713 C CA . ALA A 1 92 ? -13.019 -17.564 2.225 1.00 66.50 92 ALA A CA 1
ATOM 714 C C . ALA A 1 92 ? -11.879 -17.639 3.269 1.00 66.50 92 ALA A C 1
ATOM 716 O O . ALA A 1 92 ? -12.155 -17.794 4.460 1.00 66.50 92 ALA A O 1
ATOM 717 N N . THR A 1 93 ? -10.613 -17.518 2.854 1.00 79.88 93 THR A N 1
ATOM 718 C CA . THR A 1 93 ? -9.439 -17.473 3.739 1.00 79.88 93 THR A CA 1
ATOM 719 C C . THR A 1 93 ? -8.432 -16.409 3.277 1.00 79.88 93 THR A C 1
ATOM 721 O O . THR A 1 93 ? -7.444 -16.758 2.626 1.00 79.88 93 THR A O 1
ATOM 724 N N . PRO A 1 94 ? -8.649 -15.116 3.573 1.00 90.94 94 PRO A N 1
ATOM 725 C CA . PRO A 1 94 ? -7.723 -14.075 3.151 1.00 90.94 94 PRO A CA 1
ATOM 726 C C . PRO A 1 94 ? -6.475 -14.059 4.042 1.00 90.94 94 PRO A C 1
ATOM 728 O O . PRO A 1 94 ? -6.532 -14.370 5.238 1.00 90.94 94 PRO A O 1
ATOM 731 N N . TYR A 1 95 ? -5.344 -13.643 3.478 1.00 93.56 95 TYR A N 1
ATOM 732 C CA . TYR A 1 95 ? -4.142 -13.344 4.243 1.00 93.56 95 TYR A CA 1
ATOM 733 C C . TYR A 1 95 ? -4.334 -12.031 4.995 1.00 93.56 95 TYR A C 1
ATOM 735 O O . TYR A 1 95 ? -4.695 -11.008 4.415 1.00 93.56 95 TYR A O 1
ATOM 743 N N . VAL A 1 96 ? -4.080 -12.058 6.304 1.00 94.44 96 VAL A N 1
ATOM 744 C CA . VAL A 1 96 ? -4.226 -10.886 7.171 1.00 94.44 96 VAL A CA 1
ATOM 745 C C . VAL A 1 96 ? -2.891 -10.574 7.838 1.00 94.44 96 VAL A C 1
ATOM 747 O O . VAL A 1 96 ? -2.326 -11.401 8.557 1.00 94.44 96 VAL A O 1
ATOM 750 N N . THR A 1 97 ? -2.409 -9.351 7.640 1.00 94.69 97 THR A N 1
ATOM 751 C CA . THR A 1 97 ? -1.224 -8.811 8.312 1.00 94.69 97 THR A CA 1
ATOM 752 C C . THR A 1 97 ? -1.655 -7.682 9.238 1.00 94.69 97 THR A C 1
ATOM 754 O O . THR A 1 97 ? -2.020 -6.613 8.765 1.00 94.69 97 THR A O 1
ATOM 757 N N . VAL A 1 98 ? -1.599 -7.899 10.555 1.00 93.81 98 VAL A N 1
ATOM 758 C CA . VAL A 1 98 ? -1.957 -6.895 11.576 1.00 93.81 98 VAL A CA 1
ATOM 759 C C . VAL A 1 98 ? -0.708 -6.438 12.316 1.00 93.81 98 VAL A C 1
ATOM 761 O O . VAL A 1 98 ? 0.097 -7.264 12.743 1.00 93.81 98 VAL A O 1
ATOM 764 N N . PHE A 1 99 ? -0.549 -5.131 12.493 1.00 91.81 99 PHE A N 1
ATOM 765 C CA . PHE A 1 99 ? 0.576 -4.556 13.224 1.00 91.81 99 PHE A CA 1
ATOM 766 C C . PHE A 1 99 ? 0.229 -3.167 13.773 1.00 91.81 99 PHE A C 1
ATOM 768 O O . PHE A 1 99 ? -0.823 -2.590 13.501 1.00 91.81 99 PHE A O 1
ATOM 775 N N . SER A 1 100 ? 1.102 -2.627 14.616 1.00 91.06 100 SER A N 1
ATOM 776 C CA . SER A 1 100 ? 0.985 -1.258 15.109 1.00 91.06 100 SER A CA 1
ATOM 777 C C . SER A 1 100 ? 2.349 -0.598 15.098 1.00 91.06 100 SER A C 1
ATOM 779 O O . SER A 1 100 ? 3.341 -1.201 15.503 1.00 91.06 100 SER A O 1
ATOM 781 N N . LEU A 1 101 ? 2.383 0.640 14.627 1.00 89.25 101 LEU A N 1
ATOM 782 C CA . LEU A 1 101 ? 3.581 1.456 14.546 1.00 89.25 101 LEU A CA 1
ATOM 783 C C . LEU A 1 101 ? 3.527 2.532 15.626 1.00 89.25 101 LEU A C 1
ATOM 785 O O . LEU A 1 101 ? 2.471 3.114 15.892 1.00 89.25 101 LEU A O 1
ATOM 789 N N . LYS A 1 102 ? 4.678 2.796 16.243 1.00 88.94 102 LYS A N 1
ATOM 790 C CA . LYS A 1 102 ? 4.879 3.994 17.055 1.00 88.94 102 LYS A CA 1
ATOM 791 C C . LYS A 1 102 ? 5.356 5.099 16.129 1.00 88.94 102 LYS A C 1
ATOM 793 O O . LYS A 1 102 ? 6.342 4.925 15.424 1.00 88.94 102 LYS A O 1
ATOM 798 N N . VAL A 1 103 ? 4.627 6.205 16.109 1.00 87.00 103 VAL A N 1
ATOM 799 C CA . VAL A 1 103 ? 4.892 7.341 15.226 1.00 87.00 103 VAL A CA 1
ATOM 800 C C . VAL A 1 103 ? 5.065 8.608 16.050 1.00 87.00 103 VAL A C 1
ATOM 802 O O . VAL A 1 103 ? 4.514 8.739 17.146 1.00 87.00 103 VAL A O 1
ATOM 805 N N . SER A 1 104 ? 5.866 9.536 15.539 1.00 84.94 104 SER A N 1
ATOM 806 C CA . SER A 1 104 ? 6.077 10.833 16.179 1.00 84.94 104 SER A CA 1
ATOM 807 C C . SER A 1 104 ? 4.848 11.717 15.981 1.00 84.94 104 SER A C 1
ATOM 809 O O . SER A 1 104 ? 4.405 11.919 14.847 1.00 84.94 104 SER A O 1
ATOM 811 N N . GLY A 1 105 ? 4.318 12.251 17.079 1.00 79.62 105 GLY A N 1
ATOM 812 C CA . GLY A 1 105 ? 3.209 13.196 17.051 1.00 79.62 105 GLY A CA 1
ATOM 813 C C . GLY A 1 105 ? 3.625 14.618 16.662 1.00 79.62 105 GLY A C 1
ATOM 814 O O . GLY A 1 105 ? 4.814 14.926 16.568 1.00 79.62 105 GLY A O 1
ATOM 815 N N . PRO A 1 106 ? 2.651 15.526 16.466 1.00 72.62 106 PRO A N 1
ATOM 816 C CA . PRO A 1 106 ? 2.909 16.912 16.063 1.00 72.62 106 PRO A CA 1
ATOM 817 C C . PRO A 1 106 ? 3.634 17.734 17.141 1.00 72.62 106 PRO A C 1
ATOM 819 O O . PRO A 1 106 ? 4.224 18.769 16.840 1.00 72.62 106 PRO A O 1
ATOM 822 N N . LYS A 1 107 ? 3.593 17.294 18.404 1.00 73.69 107 LYS A N 1
ATOM 823 C CA . LYS A 1 107 ? 4.325 17.911 19.514 1.00 73.69 107 LYS A CA 1
ATOM 824 C C . LYS A 1 107 ? 5.626 17.151 19.766 1.00 73.69 107 LYS A C 1
ATOM 826 O O . LYS A 1 107 ? 5.637 15.921 19.820 1.00 73.69 107 LYS A O 1
ATOM 831 N N . LEU A 1 108 ? 6.714 17.896 19.983 1.00 66.00 108 LEU A N 1
ATOM 832 C CA . LEU A 1 108 ? 8.015 17.349 20.375 1.00 66.00 108 LEU A CA 1
ATOM 833 C C . LEU A 1 108 ? 7.841 16.402 21.578 1.00 66.00 108 LEU A C 1
ATOM 835 O O . LEU A 1 108 ? 7.365 16.824 22.631 1.00 66.00 108 LEU A O 1
ATOM 839 N N . ARG A 1 109 ? 8.272 15.140 21.419 1.00 68.06 109 ARG A N 1
ATOM 840 C CA . ARG A 1 109 ? 8.238 14.045 22.419 1.00 68.06 109 ARG A CA 1
ATOM 841 C C . ARG A 1 109 ? 6.886 13.352 22.647 1.00 68.06 109 ARG A C 1
ATOM 843 O O . ARG A 1 109 ? 6.796 12.537 23.562 1.00 68.06 109 ARG A O 1
ATOM 850 N N . THR A 1 110 ? 5.854 13.597 21.840 1.00 77.94 110 THR A N 1
ATOM 851 C CA . THR A 1 110 ? 4.639 12.764 21.882 1.00 77.94 110 THR A CA 1
ATOM 852 C C . THR A 1 110 ? 4.806 11.549 20.971 1.00 77.94 110 THR A C 1
ATOM 854 O O . THR A 1 110 ? 5.077 11.705 19.783 1.00 77.94 110 THR A O 1
ATOM 857 N N . GLN A 1 111 ? 4.641 10.344 21.523 1.00 82.12 111 GLN A N 1
ATOM 858 C CA . GLN A 1 111 ? 4.501 9.121 20.734 1.00 82.12 111 GLN A CA 1
ATOM 859 C C . GLN A 1 111 ? 3.028 8.796 20.542 1.00 82.12 111 GLN A C 1
ATOM 861 O O . GLN A 1 111 ? 2.239 8.800 21.487 1.00 82.12 111 GLN A O 1
ATOM 866 N N . GLU A 1 112 ? 2.682 8.470 19.310 1.00 88.75 112 GLU A N 1
ATOM 867 C CA . GLU A 1 112 ? 1.337 8.117 18.905 1.00 88.75 112 GLU A CA 1
ATOM 868 C C . GLU A 1 112 ? 1.329 6.715 18.315 1.00 88.75 112 GLU A C 1
ATOM 870 O O . GLU A 1 112 ? 2.364 6.192 17.897 1.00 88.75 112 GLU A O 1
ATOM 875 N N . THR A 1 113 ? 0.167 6.070 18.334 1.00 91.12 113 THR A N 1
ATOM 876 C CA . THR A 1 113 ? 0.031 4.714 17.801 1.00 91.12 113 THR A CA 1
ATOM 877 C C . THR A 1 113 ? -0.760 4.752 16.505 1.00 91.12 113 THR A C 1
ATOM 879 O O . THR A 1 113 ? -1.854 5.307 16.456 1.00 91.12 113 THR A O 1
ATOM 882 N N . LEU A 1 114 ? -0.215 4.137 15.463 1.00 92.44 114 LEU A N 1
ATOM 883 C CA . LEU A 1 114 ? -0.910 3.879 14.211 1.00 92.44 114 LEU A CA 1
ATOM 884 C C . LEU A 1 114 ? -1.133 2.369 14.098 1.00 92.44 114 LEU A C 1
ATOM 886 O O . LEU A 1 114 ? -0.182 1.611 13.916 1.00 92.44 114 LEU A O 1
ATOM 890 N N . SER A 1 115 ? -2.379 1.929 14.247 1.00 94.19 115 SER A N 1
ATOM 891 C CA . SER A 1 115 ? -2.768 0.524 14.117 1.00 94.19 115 SER A CA 1
ATOM 892 C C . SER A 1 115 ? -3.214 0.241 12.691 1.00 94.19 115 SER A C 1
ATOM 894 O O . SER A 1 115 ? -4.038 0.970 12.138 1.00 94.19 115 SER A O 1
ATOM 896 N N . LEU A 1 116 ? -2.669 -0.820 12.101 1.00 95.25 116 LEU A N 1
ATOM 897 C CA . LEU A 1 116 ? -2.868 -1.161 10.699 1.00 95.25 116 LEU A CA 1
ATOM 898 C C . LEU A 1 116 ? -3.198 -2.645 10.556 1.00 95.25 116 LEU A C 1
ATOM 900 O O . LEU A 1 116 ? -2.650 -3.494 11.264 1.00 95.25 116 LEU A O 1
ATOM 904 N N . ALA A 1 117 ? -4.077 -2.952 9.611 1.00 96.00 117 ALA A N 1
ATOM 905 C CA . ALA A 1 117 ? -4.299 -4.305 9.138 1.00 96.00 117 ALA A CA 1
ATOM 906 C C . ALA A 1 117 ? -4.407 -4.313 7.616 1.00 96.00 117 ALA A C 1
ATOM 908 O O . ALA A 1 117 ? -5.111 -3.496 7.036 1.00 96.00 117 ALA A O 1
ATOM 909 N N . ILE A 1 118 ? -3.708 -5.237 6.974 1.00 96.00 118 ILE A N 1
ATOM 910 C CA . ILE A 1 118 ? -3.738 -5.432 5.529 1.00 96.00 118 ILE A CA 1
ATOM 911 C C . ILE A 1 118 ? -4.424 -6.768 5.279 1.00 96.00 118 ILE A C 1
ATOM 913 O O . ILE A 1 118 ? -4.012 -7.777 5.853 1.00 96.00 118 ILE A O 1
ATOM 917 N N . VAL A 1 119 ? -5.465 -6.764 4.453 1.00 95.81 119 VAL A N 1
ATOM 918 C CA . VAL A 1 119 ? -6.173 -7.970 4.018 1.00 95.81 119 VAL A CA 1
ATOM 919 C C . VAL A 1 119 ? -5.939 -8.143 2.524 1.00 95.81 119 VAL A C 1
ATOM 921 O O . VAL A 1 119 ? -6.196 -7.212 1.765 1.00 95.81 119 VAL A O 1
ATOM 924 N N . SER A 1 120 ? -5.431 -9.301 2.114 1.00 94.31 120 SER A N 1
ATOM 925 C CA . SER A 1 120 ? -5.147 -9.626 0.713 1.00 94.31 120 SER A CA 1
ATOM 926 C C . SER A 1 120 ? -5.557 -11.064 0.402 1.00 94.31 120 SER A C 1
ATOM 928 O O . SER A 1 120 ? -5.426 -11.951 1.249 1.00 94.31 120 SER A O 1
ATOM 930 N N . SER A 1 121 ? -6.035 -11.311 -0.816 1.00 92.06 121 SER A N 1
ATOM 931 C CA . SER A 1 121 ? -6.307 -12.660 -1.322 1.00 92.06 121 SER A CA 1
ATOM 932 C C . SER A 1 121 ? -5.046 -13.415 -1.730 1.00 92.06 121 SER A C 1
ATOM 934 O O . SER A 1 121 ? -5.065 -14.644 -1.757 1.00 92.06 121 SER A O 1
ATOM 936 N N . ASP A 1 122 ? -3.962 -12.697 -2.024 1.00 91.12 122 ASP A N 1
ATOM 937 C CA . ASP A 1 122 ? -2.858 -13.244 -2.815 1.00 91.12 122 ASP A CA 1
ATOM 938 C C . ASP A 1 122 ? -1.619 -13.525 -1.968 1.00 91.12 122 ASP A C 1
ATOM 940 O O . ASP A 1 122 ? -0.888 -14.482 -2.229 1.00 91.12 122 ASP A O 1
ATOM 944 N N . LEU A 1 123 ? -1.364 -12.702 -0.942 1.00 92.62 123 LEU A N 1
ATOM 945 C CA . LEU A 1 123 ? -0.147 -12.815 -0.142 1.00 92.62 123 LEU A CA 1
ATOM 946 C C . LEU A 1 123 ? -0.262 -12.232 1.265 1.00 92.62 123 LEU A C 1
ATOM 948 O O . LEU A 1 123 ? -1.019 -11.302 1.542 1.00 92.62 123 LEU A O 1
ATOM 952 N N . GLN A 1 124 ? 0.590 -12.740 2.155 1.00 93.38 124 GLN A N 1
ATOM 953 C CA . GLN A 1 124 ? 0.825 -12.144 3.462 1.00 93.38 124 GLN A CA 1
ATOM 954 C C . GLN A 1 124 ? 1.986 -11.147 3.395 1.00 93.38 124 GLN A C 1
ATOM 956 O O . GLN A 1 124 ? 3.123 -11.517 3.105 1.00 93.38 124 GLN A O 1
ATOM 961 N N . TYR A 1 125 ? 1.713 -9.881 3.713 1.00 92.44 125 TYR A N 1
ATOM 962 C CA . TYR A 1 125 ? 2.726 -8.829 3.641 1.00 92.44 125 TYR A CA 1
ATOM 963 C C . TYR A 1 125 ? 3.801 -8.977 4.730 1.00 92.44 125 TYR A C 1
ATOM 965 O O . TYR A 1 125 ? 3.464 -9.232 5.895 1.00 92.44 125 TYR A O 1
ATOM 973 N N . PRO A 1 126 ? 5.089 -8.769 4.402 1.00 88.00 126 PRO A N 1
ATOM 974 C CA . PRO A 1 126 ? 6.184 -8.952 5.345 1.00 88.00 126 PRO A CA 1
ATOM 975 C C . PRO A 1 126 ? 6.250 -7.820 6.381 1.00 88.00 126 PRO A C 1
ATOM 977 O O . PRO A 1 126 ? 6.745 -6.724 6.118 1.00 88.00 126 PRO A O 1
ATOM 980 N N . VAL A 1 127 ? 5.860 -8.119 7.626 1.00 77.94 127 VAL A N 1
ATOM 981 C CA . VAL A 1 127 ? 5.899 -7.160 8.754 1.00 77.94 127 VAL A CA 1
ATOM 982 C C . VAL A 1 127 ? 7.300 -6.584 8.999 1.00 77.94 127 VAL A C 1
ATOM 984 O O . VAL A 1 127 ? 7.433 -5.460 9.467 1.00 77.94 127 VAL A O 1
ATOM 987 N N . ARG A 1 128 ? 8.371 -7.314 8.663 1.00 75.62 128 ARG A N 1
ATOM 988 C CA . ARG A 1 128 ? 9.748 -6.817 8.840 1.00 75.62 128 ARG A CA 1
ATOM 989 C C . ARG A 1 128 ? 10.094 -5.669 7.898 1.00 75.62 128 ARG A C 1
ATOM 991 O O . ARG A 1 128 ? 10.882 -4.815 8.280 1.00 75.62 128 ARG A O 1
ATOM 998 N N . GLU A 1 129 ? 9.553 -5.659 6.682 1.00 72.81 129 GLU A N 1
ATOM 999 C CA . GLU A 1 129 ? 9.761 -4.560 5.729 1.00 72.81 129 GLU A CA 1
ATOM 1000 C C . GLU A 1 129 ? 8.937 -3.344 6.133 1.00 72.81 129 GLU A C 1
ATOM 1002 O O . GLU A 1 129 ? 9.434 -2.225 6.090 1.00 72.81 129 GLU A O 1
ATOM 1007 N N . ILE A 1 130 ? 7.737 -3.592 6.654 1.00 70.88 130 ILE A N 1
ATOM 1008 C CA . ILE A 1 130 ? 6.884 -2.583 7.275 1.00 70.88 130 ILE A CA 1
ATOM 1009 C C . ILE A 1 130 ? 7.590 -1.948 8.477 1.00 70.88 130 ILE A C 1
ATOM 1011 O O . ILE A 1 130 ? 7.653 -0.735 8.567 1.00 70.88 130 ILE A O 1
ATOM 1015 N N . ALA A 1 131 ? 8.200 -2.737 9.364 1.00 61.41 131 ALA A N 1
ATOM 1016 C CA . ALA A 1 131 ? 8.906 -2.239 10.546 1.00 61.41 131 ALA A CA 1
ATOM 1017 C C . ALA A 1 131 ? 10.189 -1.443 10.231 1.00 61.41 131 ALA A C 1
ATOM 1019 O O . ALA A 1 131 ? 10.753 -0.828 11.133 1.00 61.41 131 ALA A O 1
ATOM 1020 N N . LYS A 1 132 ? 10.662 -1.436 8.973 1.00 65.06 132 LYS A N 1
ATOM 1021 C CA . LYS A 1 132 ? 11.757 -0.554 8.534 1.00 65.06 132 LYS A CA 1
ATOM 1022 C C . LYS A 1 132 ? 11.303 0.887 8.313 1.00 65.06 132 LYS A C 1
ATOM 1024 O O . LYS A 1 132 ? 12.173 1.729 8.077 1.00 65.06 132 LYS A O 1
ATOM 1029 N N . THR A 1 133 ? 9.999 1.189 8.387 1.00 63.34 133 THR A N 1
ATOM 1030 C CA . THR A 1 133 ? 9.532 2.576 8.487 1.00 63.34 133 THR A CA 1
ATOM 1031 C C . THR A 1 133 ? 10.280 3.246 9.619 1.00 63.34 133 THR A C 1
ATOM 1033 O O . THR A 1 133 ? 10.135 2.860 10.779 1.00 63.34 133 THR A O 1
ATOM 1036 N N . LYS A 1 134 ? 11.132 4.208 9.267 1.00 58.69 134 LYS A N 1
ATOM 1037 C CA . LYS A 1 134 ? 11.943 4.942 10.236 1.00 58.69 134 LYS A CA 1
ATOM 1038 C C . LYS A 1 134 ? 11.026 5.665 11.221 1.00 58.69 134 LYS A C 1
ATOM 1040 O O . LYS A 1 134 ? 9.901 6.005 10.857 1.00 58.69 134 LYS A O 1
ATOM 1045 N N . ASP A 1 135 ? 11.536 5.946 12.421 1.00 62.59 135 ASP A N 1
ATOM 1046 C CA . ASP A 1 135 ? 10.885 6.799 13.422 1.00 62.59 135 ASP A CA 1
ATOM 1047 C C . ASP A 1 135 ? 10.471 8.135 12.782 1.00 62.59 135 ASP A C 1
ATOM 1049 O O . ASP A 1 135 ? 11.264 9.065 12.628 1.00 62.59 135 ASP A O 1
ATOM 1053 N N . GLY A 1 136 ? 9.219 8.198 12.341 1.00 75.12 136 GLY A N 1
ATOM 1054 C CA . GLY A 1 136 ? 8.689 9.238 11.472 1.00 75.12 136 GLY A CA 1
ATOM 1055 C C . GLY A 1 136 ? 7.268 9.604 11.871 1.00 75.12 136 GLY A C 1
ATOM 1056 O O . GLY A 1 136 ? 6.682 9.018 12.785 1.00 75.12 136 GLY A O 1
ATOM 1057 N N . SER A 1 137 ? 6.710 10.618 11.217 1.00 87.94 137 SER A N 1
ATOM 1058 C CA . SER A 1 137 ? 5.308 10.985 11.422 1.00 87.94 137 SER A CA 1
ATOM 1059 C C . SER A 1 137 ? 4.372 9.891 10.895 1.00 87.94 137 SER A C 1
ATOM 1061 O O . SER A 1 137 ? 4.753 9.085 10.042 1.00 87.94 137 SER A O 1
ATOM 1063 N N . ALA A 1 138 ? 3.116 9.897 11.353 1.00 89.69 138 ALA A N 1
ATOM 1064 C CA . ALA A 1 138 ? 2.074 9.005 10.833 1.00 89.69 138 ALA A CA 1
ATOM 1065 C C . ALA A 1 138 ? 1.945 9.078 9.300 1.00 89.69 138 ALA A C 1
ATOM 1067 O O . ALA A 1 138 ? 1.719 8.057 8.656 1.00 89.69 138 ALA A O 1
ATOM 1068 N N . ALA A 1 139 ? 2.148 10.271 8.728 1.00 91.19 139 ALA A N 1
ATOM 1069 C CA . ALA A 1 139 ? 2.181 10.493 7.287 1.00 91.19 139 ALA A CA 1
ATOM 1070 C C . ALA A 1 139 ? 3.243 9.628 6.611 1.00 91.19 139 ALA A C 1
ATOM 1072 O O . ALA A 1 139 ? 2.911 8.816 5.753 1.00 91.19 139 ALA A O 1
ATOM 1073 N N . VAL A 1 140 ? 4.505 9.752 7.033 1.00 91.44 140 VAL A N 1
ATOM 1074 C CA . VAL A 1 140 ? 5.622 9.009 6.431 1.00 91.44 140 VAL A CA 1
ATOM 1075 C C . VAL A 1 140 ? 5.424 7.503 6.589 1.00 91.44 140 VAL A C 1
ATOM 1077 O O . VAL A 1 140 ? 5.608 6.771 5.621 1.00 91.44 140 VAL A O 1
ATOM 1080 N N . ALA A 1 141 ? 4.968 7.051 7.761 1.00 91.50 141 ALA A N 1
ATOM 1081 C CA . ALA A 1 141 ? 4.682 5.640 8.005 1.00 91.50 141 ALA A CA 1
ATOM 1082 C C . ALA A 1 141 ? 3.622 5.082 7.038 1.00 91.50 141 ALA A C 1
ATOM 1084 O O . ALA A 1 141 ? 3.819 4.020 6.451 1.00 91.50 141 ALA A O 1
ATOM 1085 N N . LEU A 1 142 ? 2.518 5.805 6.818 1.00 93.31 142 LEU A N 1
ATOM 1086 C CA . LEU A 1 142 ? 1.501 5.410 5.837 1.00 93.31 142 LEU A CA 1
ATOM 1087 C C . LEU A 1 142 ? 2.017 5.490 4.400 1.00 93.31 142 LEU A C 1
ATOM 1089 O O . LEU A 1 142 ? 1.672 4.636 3.585 1.00 93.31 142 LEU A O 1
ATOM 1093 N N . GLY A 1 143 ? 2.850 6.481 4.082 1.00 93.88 143 GLY A N 1
ATOM 1094 C CA . GLY A 1 143 ? 3.506 6.579 2.781 1.00 93.88 143 GLY A CA 1
ATOM 1095 C C . GLY A 1 143 ? 4.363 5.349 2.484 1.00 93.88 143 GLY A C 1
ATOM 1096 O O . GLY A 1 143 ? 4.238 4.735 1.430 1.00 93.88 143 GLY A O 1
ATOM 1097 N N . ASP A 1 144 ? 5.203 4.936 3.424 1.00 93.81 144 ASP A N 1
ATOM 1098 C CA . ASP A 1 144 ? 6.053 3.757 3.256 1.00 93.81 144 ASP A CA 1
ATOM 1099 C C . ASP A 1 144 ? 5.239 2.457 3.197 1.00 93.81 144 ASP A C 1
ATOM 1101 O O . ASP A 1 144 ? 5.528 1.599 2.365 1.00 93.81 144 ASP A O 1
ATOM 1105 N N . VAL A 1 145 ? 4.185 2.322 4.014 1.00 94.31 145 VAL A N 1
ATOM 1106 C CA . VAL A 1 145 ? 3.274 1.166 3.950 1.00 94.31 145 VAL A CA 1
ATOM 1107 C C . VAL A 1 145 ? 2.596 1.088 2.587 1.00 94.31 145 VAL A C 1
ATOM 1109 O O . VAL A 1 145 ? 2.617 0.038 1.962 1.00 94.31 145 VAL A O 1
ATOM 1112 N N . THR A 1 146 ? 2.028 2.182 2.087 1.00 95.19 146 THR A N 1
ATOM 1113 C CA . THR A 1 146 ? 1.347 2.197 0.779 1.00 95.19 146 THR A CA 1
ATOM 1114 C C . THR A 1 146 ? 2.315 1.999 -0.386 1.00 95.19 146 THR A C 1
ATOM 1116 O O . THR A 1 146 ? 1.973 1.310 -1.344 1.00 95.19 146 THR A O 1
ATOM 1119 N N . ARG A 1 147 ? 3.551 2.507 -0.290 1.00 95.44 147 ARG A N 1
ATOM 1120 C CA . ARG A 1 147 ? 4.631 2.179 -1.233 1.00 95.44 147 ARG A CA 1
ATOM 1121 C C . ARG A 1 147 ? 4.955 0.685 -1.223 1.00 95.44 147 ARG A C 1
ATOM 1123 O O . ARG A 1 147 ? 5.163 0.119 -2.289 1.00 95.44 147 ARG A O 1
ATOM 1130 N N . LEU A 1 148 ? 4.997 0.060 -0.045 1.00 94.69 148 LEU A N 1
ATOM 1131 C CA . LEU A 1 148 ? 5.184 -1.384 0.073 1.00 94.69 148 LEU A CA 1
ATOM 1132 C C . LEU A 1 148 ? 4.007 -2.140 -0.546 1.00 94.69 148 LEU A C 1
ATOM 1134 O O . LEU A 1 148 ? 4.232 -3.106 -1.256 1.00 94.69 148 LEU A O 1
ATOM 1138 N N . LEU A 1 149 ? 2.761 -1.709 -0.326 1.00 95.25 149 LEU A N 1
ATOM 1139 C CA . LEU A 1 149 ? 1.606 -2.333 -0.981 1.00 95.25 149 LEU A CA 1
ATOM 1140 C C . LEU A 1 149 ? 1.771 -2.313 -2.506 1.00 95.25 149 LEU A C 1
ATOM 1142 O O . LEU A 1 149 ? 1.675 -3.362 -3.1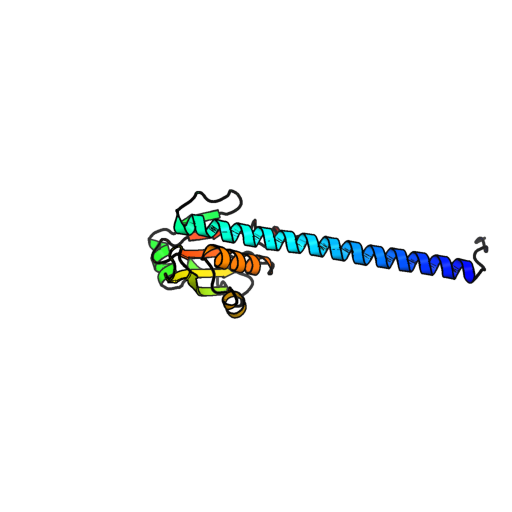28 1.00 95.25 149 LEU A O 1
ATOM 1146 N N . ALA A 1 150 ? 2.137 -1.153 -3.056 1.00 95.81 150 ALA A N 1
ATOM 1147 C CA . ALA A 1 150 ? 2.356 -0.926 -4.484 1.00 95.81 150 ALA A CA 1
ATOM 1148 C C . ALA A 1 150 ? 3.567 -1.668 -5.080 1.00 95.81 150 ALA A C 1
ATOM 1150 O O . ALA A 1 150 ? 3.677 -1.786 -6.298 1.00 95.81 150 ALA A O 1
ATOM 1151 N N . SER A 1 151 ? 4.507 -2.156 -4.260 1.00 94.31 151 SER A N 1
ATOM 1152 C CA . SER A 1 151 ? 5.624 -2.966 -4.764 1.00 94.31 151 SER A CA 1
ATOM 1153 C C . SER A 1 151 ? 5.237 -4.418 -5.042 1.00 94.31 151 SER A C 1
ATOM 1155 O O . SER A 1 151 ? 6.035 -5.150 -5.624 1.00 94.31 151 SER A O 1
ATOM 1157 N N . TYR A 1 152 ? 4.040 -4.840 -4.627 1.00 93.00 152 TYR A N 1
ATOM 1158 C CA . TYR A 1 152 ? 3.491 -6.158 -4.918 1.00 93.00 152 TYR A CA 1
ATOM 1159 C C . TYR A 1 152 ? 2.228 -6.001 -5.762 1.00 93.00 152 TYR A C 1
ATOM 1161 O O . TYR A 1 152 ? 1.321 -5.265 -5.389 1.00 93.00 152 TYR A O 1
ATOM 1169 N N . CYS A 1 153 ? 2.131 -6.738 -6.867 1.00 91.31 153 CYS A N 1
ATOM 1170 C CA . CYS A 1 153 ? 0.866 -6.851 -7.583 1.00 91.31 153 CYS A CA 1
ATOM 1171 C C . CYS A 1 153 ? -0.088 -7.714 -6.740 1.00 91.31 153 CYS A C 1
ATOM 1173 O O . CYS A 1 153 ? 0.001 -8.940 -6.753 1.00 91.31 153 CYS A O 1
ATOM 1175 N N . SER A 1 154 ? -0.974 -7.057 -5.993 1.00 91.44 154 SER A N 1
ATOM 1176 C CA . SER A 1 154 ? -2.167 -7.643 -5.372 1.00 91.44 154 SER A CA 1
ATOM 1177 C C . SER A 1 154 ? -3.199 -6.538 -5.140 1.00 91.44 154 SER A C 1
ATOM 1179 O O . SER A 1 154 ? -2.868 -5.361 -5.289 1.00 91.44 154 SER A O 1
ATOM 1181 N N . ASP A 1 155 ? -4.414 -6.887 -4.716 1.00 93.50 155 ASP A N 1
ATOM 1182 C CA . ASP A 1 155 ? -5.478 -5.911 -4.433 1.00 93.50 155 ASP A CA 1
ATOM 1183 C C . ASP A 1 155 ? -5.837 -5.862 -2.935 1.00 93.50 155 ASP A C 1
ATOM 1185 O O . ASP A 1 155 ? -6.906 -6.319 -2.504 1.00 93.50 155 ASP A O 1
ATOM 1189 N N . PRO A 1 156 ? -4.934 -5.330 -2.086 1.00 95.38 156 PRO A N 1
ATOM 1190 C CA . PRO A 1 156 ? -5.137 -5.329 -0.651 1.00 95.38 156 PRO A CA 1
ATOM 1191 C C . PRO A 1 156 ? -6.168 -4.284 -0.218 1.00 95.38 156 PRO A C 1
ATOM 1193 O O . PRO A 1 156 ? -6.154 -3.130 -0.659 1.00 95.38 156 PRO A O 1
ATOM 1196 N N . ILE A 1 157 ? -6.980 -4.655 0.769 1.00 96.25 157 ILE A N 1
ATOM 1197 C CA . ILE A 1 157 ? -7.768 -3.710 1.558 1.00 96.25 157 ILE A CA 1
ATOM 1198 C C . ILE A 1 157 ? -6.974 -3.350 2.810 1.00 96.25 157 ILE A C 1
ATOM 1200 O O . ILE A 1 157 ? -6.619 -4.213 3.619 1.00 96.25 157 ILE A O 1
ATOM 1204 N N . LEU A 1 158 ? -6.712 -2.056 2.977 1.00 96.50 158 LEU A N 1
ATOM 1205 C CA . LEU A 1 158 ? -6.033 -1.520 4.146 1.00 96.50 158 LEU A CA 1
ATOM 1206 C C . LEU A 1 158 ? -7.074 -1.087 5.179 1.00 96.50 158 LEU A C 1
ATOM 1208 O O . LEU A 1 158 ? -8.019 -0.371 4.870 1.00 96.50 158 LEU A O 1
ATOM 1212 N N . PHE A 1 159 ? -6.873 -1.474 6.428 1.00 96.81 159 PHE A N 1
ATOM 1213 C CA . PHE A 1 159 ? -7.585 -0.932 7.572 1.00 96.81 159 PHE A CA 1
ATOM 1214 C C . PHE A 1 159 ? -6.612 -0.133 8.417 1.00 96.81 159 PHE A C 1
ATOM 1216 O O . PHE A 1 159 ? -5.515 -0.605 8.724 1.00 96.81 159 PHE A O 1
ATOM 1223 N N . ALA A 1 160 ? -7.019 1.064 8.817 1.00 95.81 160 ALA A N 1
ATOM 1224 C CA . ALA A 1 160 ? -6.177 1.939 9.611 1.00 95.81 160 ALA A CA 1
ATOM 1225 C C . ALA A 1 160 ? -6.960 2.606 10.736 1.00 95.81 160 ALA A C 1
ATOM 1227 O O . ALA A 1 160 ? -8.115 3.002 10.568 1.00 95.81 160 ALA A O 1
ATOM 1228 N N . ARG A 1 161 ? -6.295 2.744 11.881 1.00 94.62 161 ARG A N 1
ATOM 1229 C CA . ARG A 1 161 ? -6.760 3.521 13.022 1.00 94.62 161 ARG A CA 1
ATOM 1230 C C . ARG A 1 161 ? -5.597 4.299 13.604 1.00 94.62 161 ARG A C 1
ATOM 1232 O O . ARG A 1 161 ? -4.543 3.741 13.906 1.00 94.62 161 ARG A O 1
ATOM 1239 N N . TYR A 1 162 ? -5.819 5.587 13.795 1.00 93.00 162 TYR A N 1
ATOM 1240 C CA . TYR A 1 162 ? -4.882 6.458 14.478 1.00 93.00 162 TYR A CA 1
ATOM 1241 C C . TYR A 1 162 ? -5.325 6.641 15.932 1.00 93.00 162 TYR A C 1
ATOM 1243 O O . TYR A 1 162 ? -6.467 7.023 16.193 1.00 93.00 162 TYR A O 1
ATOM 1251 N N . GLN A 1 163 ? -4.424 6.337 16.867 1.00 90.81 163 GLN A N 1
ATOM 1252 C CA . GLN A 1 163 ? -4.683 6.307 18.308 1.00 90.81 163 GLN A CA 1
ATOM 1253 C C . GLN A 1 163 ? -5.937 5.474 18.637 1.00 90.81 163 GLN A C 1
ATOM 1255 O O . GLN A 1 163 ? -6.149 4.403 18.061 1.00 90.81 163 GLN A O 1
ATOM 1260 N N . ASP A 1 164 ? -6.780 5.981 19.533 1.00 87.19 164 ASP A N 1
ATOM 1261 C CA . ASP A 1 164 ? -8.077 5.410 19.899 1.00 87.19 164 ASP A CA 1
ATOM 1262 C C . ASP A 1 164 ? -9.227 5.986 19.051 1.00 87.19 164 ASP A C 1
ATOM 1264 O O . ASP A 1 164 ? -10.384 5.986 19.467 1.00 87.19 164 ASP A O 1
ATOM 1268 N N . GLY A 1 165 ? -8.908 6.506 17.859 1.00 88.19 165 GLY A N 1
ATOM 1269 C CA . GLY A 1 165 ? -9.881 7.039 16.911 1.00 88.19 165 GLY A CA 1
ATOM 1270 C C . GLY A 1 165 ? -10.698 5.957 16.198 1.00 88.19 165 GLY A C 1
ATOM 1271 O O . GLY A 1 165 ? -10.763 4.793 16.600 1.00 88.19 165 GLY A O 1
ATOM 1272 N N . TYR A 1 166 ? -11.327 6.337 15.089 1.00 90.50 166 TYR A N 1
ATOM 1273 C CA . TYR A 1 166 ? -12.124 5.406 14.297 1.00 90.50 166 TYR A CA 1
ATOM 1274 C C . TYR A 1 166 ? -11.264 4.492 13.426 1.00 90.50 166 TYR A C 1
ATOM 1276 O O . TYR A 1 166 ? -10.210 4.884 12.923 1.00 90.50 166 TYR A O 1
ATOM 1284 N N . TRP A 1 167 ? -11.756 3.271 13.220 1.00 94.81 167 TRP A N 1
ATOM 1285 C CA . TRP A 1 167 ? -11.258 2.405 12.162 1.00 94.81 167 TRP A CA 1
ATOM 1286 C C . TRP A 1 167 ? -11.818 2.853 10.818 1.00 94.81 167 TRP A C 1
ATOM 1288 O O . TRP A 1 167 ? -13.026 3.054 10.674 1.00 94.81 167 TRP A O 1
ATOM 1298 N N . TYR A 1 168 ? -10.938 2.919 9.830 1.00 95.25 168 TYR A N 1
ATOM 1299 C CA . TYR A 1 168 ? -11.290 3.142 8.438 1.00 95.25 168 TYR A CA 1
ATOM 1300 C C . TYR A 1 168 ? -10.931 1.913 7.614 1.00 95.25 168 TYR A C 1
ATOM 1302 O O . TYR A 1 168 ? -9.893 1.296 7.849 1.00 95.25 168 TYR A O 1
ATOM 1310 N N . LYS A 1 16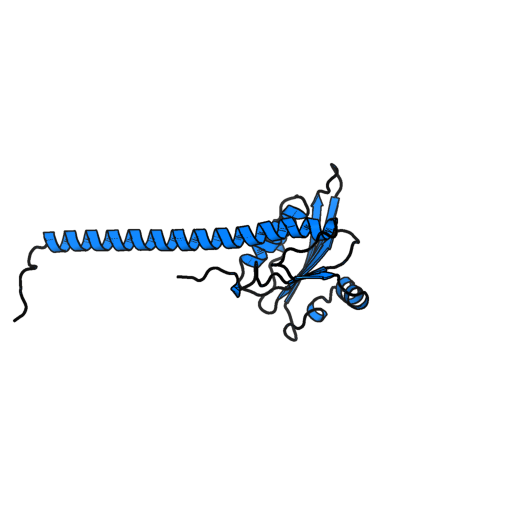9 ? -11.793 1.581 6.652 1.00 95.94 169 LYS A N 1
ATOM 1311 C CA . LYS A 1 169 ? -11.525 0.684 5.528 1.00 95.94 169 LYS A CA 1
ATOM 1312 C C . LYS A 1 169 ? -11.106 1.541 4.339 1.00 95.94 169 LYS A C 1
ATOM 1314 O O . LYS A 1 169 ? -11.821 2.474 3.971 1.00 95.94 169 LYS A O 1
ATOM 1319 N N . ILE A 1 170 ? -9.958 1.219 3.765 1.00 96.06 170 ILE A N 1
ATOM 1320 C CA . ILE A 1 170 ? -9.332 1.930 2.659 1.00 96.06 170 ILE A CA 1
ATOM 1321 C C . ILE A 1 170 ? -9.153 0.959 1.496 1.00 96.06 170 ILE A C 1
ATOM 1323 O O . ILE A 1 170 ? -8.350 0.028 1.558 1.00 96.06 170 ILE A O 1
ATOM 1327 N N . ASP A 1 171 ? -9.906 1.208 0.433 1.00 95.06 171 ASP A N 1
ATOM 1328 C CA . ASP A 1 171 ? -9.712 0.607 -0.879 1.00 95.06 171 ASP A CA 1
ATOM 1329 C C . ASP A 1 171 ? -8.830 1.536 -1.719 1.00 95.06 171 ASP A C 1
ATOM 1331 O O . ASP A 1 171 ? -9.224 2.656 -2.057 1.00 95.06 171 ASP A O 1
ATOM 1335 N N . GLY A 1 172 ? -7.615 1.078 -2.016 1.00 94.81 172 GLY A N 1
ATOM 1336 C CA . GLY A 1 172 ? -6.676 1.776 -2.892 1.00 94.81 172 GLY A CA 1
ATOM 1337 C C . GLY A 1 172 ? -6.295 0.970 -4.125 1.00 94.81 172 GLY A C 1
ATOM 1338 O O . GLY A 1 172 ? -5.214 1.191 -4.666 1.00 94.81 172 GLY A O 1
ATOM 1339 N N . SER A 1 173 ? -7.171 0.072 -4.588 1.00 93.81 173 SER A N 1
ATOM 1340 C CA . SER A 1 173 ? -6.995 -0.708 -5.827 1.00 93.81 173 SER A CA 1
ATOM 1341 C C . SER A 1 173 ? -6.558 0.155 -7.022 1.00 93.81 173 SER A C 1
ATOM 1343 O O . SER A 1 173 ? -5.662 -0.209 -7.775 1.00 93.81 173 SER A O 1
ATOM 1345 N N . LYS A 1 174 ? -7.098 1.374 -7.143 1.00 94.44 174 LYS A N 1
ATOM 1346 C CA . LYS A 1 174 ? -6.751 2.334 -8.211 1.00 94.44 174 LYS A CA 1
ATOM 1347 C C . LYS A 1 174 ? -5.389 3.022 -8.057 1.00 94.44 174 LYS A C 1
ATOM 1349 O O . LYS A 1 174 ? -4.956 3.713 -8.977 1.00 94.44 174 LYS A O 1
ATOM 1354 N N . VAL A 1 175 ? -4.740 2.892 -6.902 1.00 95.06 175 VAL A N 1
ATOM 1355 C CA . VAL A 1 175 ? -3.497 3.602 -6.564 1.00 95.06 175 VAL A CA 1
ATOM 1356 C C . VAL A 1 175 ? -2.329 2.633 -6.411 1.00 95.06 175 VAL A C 1
ATOM 1358 O O . VAL A 1 175 ? -1.282 2.852 -7.016 1.00 95.06 175 VAL A O 1
ATOM 1361 N N . TRP A 1 176 ? -2.507 1.586 -5.606 1.00 95.06 176 TRP A N 1
ATOM 1362 C CA . TRP A 1 176 ? -1.487 0.584 -5.277 1.00 95.06 176 TRP A CA 1
ATOM 1363 C C . TRP A 1 176 ? -1.919 -0.851 -5.605 1.00 95.06 176 TRP A C 1
ATOM 1365 O O . TRP A 1 176 ? -1.216 -1.782 -5.228 1.00 95.06 176 TRP A O 1
ATOM 1375 N N . GLY A 1 177 ? -3.082 -1.035 -6.238 1.00 93.38 177 GLY A N 1
ATOM 1376 C CA . GLY A 1 177 ? -3.542 -2.348 -6.689 1.00 93.38 177 GLY A CA 1
ATOM 1377 C C . GLY A 1 177 ? -2.831 -2.821 -7.955 1.00 93.38 177 GLY A C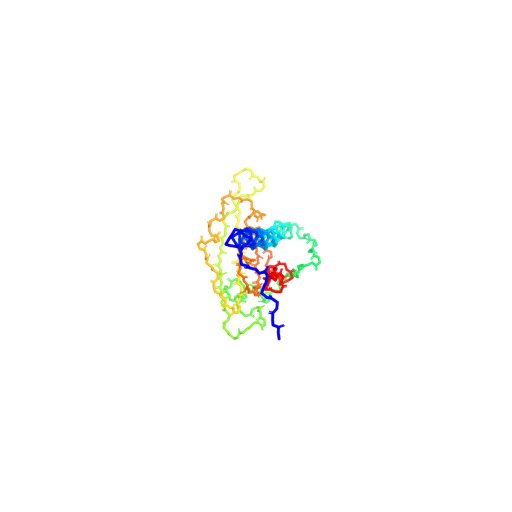 1
ATOM 1378 O O . GLY A 1 177 ? -2.111 -2.056 -8.608 1.00 93.38 177 GLY A O 1
ATOM 1379 N N . CYS A 1 178 ? -3.081 -4.077 -8.325 1.00 92.31 178 CYS A N 1
ATOM 1380 C CA . CYS A 1 178 ? -2.477 -4.719 -9.495 1.00 92.31 178 CYS A CA 1
ATOM 1381 C C . CYS A 1 178 ? -2.747 -3.939 -10.789 1.00 92.31 178 CYS A C 1
ATOM 1383 O O . CYS A 1 178 ? -1.826 -3.650 -11.550 1.00 92.31 178 CYS A O 1
ATOM 1385 N N . ASP A 1 179 ? -4.000 -3.538 -11.009 1.00 92.38 179 ASP A N 1
ATOM 1386 C CA . ASP A 1 179 ? -4.419 -2.830 -12.226 1.00 92.38 179 ASP A CA 1
ATOM 1387 C C . ASP A 1 179 ? -3.828 -1.413 -12.339 1.00 92.38 179 ASP A C 1
ATOM 1389 O O . ASP A 1 179 ? -3.809 -0.820 -13.420 1.00 92.38 179 ASP A O 1
ATOM 1393 N N . ALA A 1 180 ? -3.340 -0.848 -11.230 1.00 93.75 180 ALA A N 1
ATOM 1394 C CA . ALA A 1 180 ? -2.692 0.461 -11.199 1.00 93.75 180 ALA A CA 1
ATOM 1395 C C . ALA A 1 180 ? -1.182 0.398 -11.503 1.00 93.75 180 ALA A C 1
ATOM 1397 O O . ALA A 1 180 ? -0.546 1.451 -11.689 1.00 93.75 180 ALA A O 1
ATOM 1398 N N . ALA A 1 181 ? -0.598 -0.806 -11.518 1.00 92.69 181 ALA A N 1
ATOM 1399 C CA . ALA A 1 181 ? 0.808 -1.028 -11.824 1.00 92.69 181 ALA A CA 1
ATOM 1400 C C . ALA A 1 181 ? 1.111 -0.700 -13.300 1.00 92.69 181 ALA A C 1
ATOM 1402 O O . ALA A 1 181 ? 0.256 -0.856 -14.176 1.00 92.69 181 ALA A O 1
ATOM 1403 N N . PRO A 1 182 ? 2.319 -0.202 -13.616 1.00 91.81 182 PRO A N 1
ATOM 1404 C CA . PRO A 1 182 ? 2.704 0.026 -15.001 1.00 91.81 182 PRO A CA 1
ATOM 1405 C C . PRO A 1 182 ? 2.786 -1.308 -15.753 1.00 91.81 182 PRO A C 1
ATOM 1407 O O . PRO A 1 182 ? 3.307 -2.293 -15.241 1.00 91.81 182 PRO A O 1
ATOM 1410 N N . THR A 1 183 ? 2.301 -1.334 -16.994 1.00 84.94 183 THR A N 1
ATOM 1411 C CA . THR A 1 183 ? 2.460 -2.503 -17.865 1.00 84.94 183 THR A CA 1
ATOM 1412 C C . THR A 1 183 ? 3.925 -2.677 -18.242 1.00 84.94 183 THR A C 1
ATOM 1414 O O . THR A 1 183 ? 4.519 -1.734 -18.773 1.00 84.94 183 THR A O 1
ATOM 1417 N N . ASP A 1 184 ? 4.468 -3.878 -18.061 1.00 66.88 184 ASP A N 1
ATOM 1418 C CA . ASP A 1 184 ? 5.740 -4.258 -18.672 1.00 66.88 184 ASP A CA 1
ATOM 1419 C C . ASP A 1 184 ? 5.572 -4.219 -20.204 1.00 66.88 184 ASP A C 1
ATOM 1421 O O . ASP A 1 184 ? 4.799 -4.988 -20.780 1.00 66.88 184 ASP A O 1
ATOM 1425 N N . ARG A 1 185 ? 6.230 -3.262 -20.864 1.00 49.62 185 ARG A N 1
ATOM 1426 C CA . ARG A 1 185 ? 6.296 -3.122 -22.326 1.00 49.62 185 ARG A CA 1
ATOM 1427 C C . ARG A 1 185 ? 7.742 -3.135 -22.786 1.00 49.62 185 ARG A C 1
ATOM 1429 O O . ARG A 1 185 ? 8.579 -2.541 -22.070 1.00 49.62 185 ARG A O 1
#

Radius of gyration: 23.97 Å; chains: 1; bounding box: 55×36×82 Å

pLDDT: mean 87.8, std 11.45, range [38.66, 97.12]

Secondary structure (DSSP, 8-state):
--------HHHHHHHHHHHHHHHHHHHHHHHHHHHHHHHHHHHHHHHHHHHHHHHHHH-PPPPTT-EEEEPPHHHHHHHHTT-GGGGS-S-SS-EEEEEEEEEE-SSTT-EEEEEEEEEESS----HHHHTTS-S-BHHHHHHHHHHHHHTS-S-PEEEEEETTS--EEEE-HHHHSGGGSPP--

Foldseek 3Di:
DDDPDPPDPVVVVVVVVVVVVVVVVVVVVLVVVLVVLLVVLLQLLLQLQLVVVCCQVVVDDHDPLKDKDFDDPVVVVCVVVVNCVVVDPDDPDWAKDWDKDFEDDPDPPDTWIKTKMKTWRPDHQDVVQLNPQPRYHSSNSRSSVSSSLLVDATFIWMWIHIHPGTIMTMGNCCRRHNVVGDDSD